Protein AF-0000000083407552 (afdb_homodimer)

Foldseek 3Di:
DDPPPPPPDPPPDDDPVVVVPPQPPPVPPDLPDFDDDDDPPDQAFDLAADDDRLQVLLFSLVVVLCCCCAVVVPLVSSCVHAPVWAEAEPDPPQPDGDCPSVSVVSVVQCVPVVWHWAWRDKHDDPQKIKTWTWTDDPVVDWIWGKMKMFGGRRNHTRYIDMDIDTDPVPDPDPPPND/DPPPPPPPDPPPDDDPVVVVVPQPPPVPPDLPDFDDDDDPPDQAFDLQADDDRLQVLLFSLVVVLCCCCAVVVPLVSSCVHAPVWAEAEPPPPQPDGDCVSVSVVSVVQCVPVVWHWAWRDKHDDPQKIKTWTWTDDPVVDWIWGKMKMFGGRRNHTNYIDMDIDTDPVPDPDPPPND

Sequence (356 aa):
MCTLALAFGPIAGVNPQSLIERNSEATSSKPSRPPGPGPWPPRVCDTRESGPYLQERQQAALEDWNLLFYKNRDILGSFNRWIPGQWINHSPGATAQGREDAIQRLTALFSDPSVQMIPFNSFSGQGYAFVHFRFLIPSVNTTFSAWHGFRFEGLCFVEHWDGVQQITGNETNPIAFFMCTLALAFGPIAGVNPQSLIERNSEATSSKPSRPPGPGPWPPRVCDTRESGPYLQERQQAALEDWNLLFYKNRDILGSFNRWIPGQWINHSPGATAQGREDAIQRLTALFSDPSVQMIPFNSFSGQGYAFVHFRFLIPSVNTTFSAWHGFRFEGLCFVEHWDGVQQITGNETNPIAFF

Radius of gyration: 21.94 Å; Cα contacts (8 Å, |Δi|>4): 623; chains: 2; bounding box: 60×46×68 Å

Solvent-accessible surface area (backbone atoms only — not comparable to full-atom values): 19997 Å² total; per-residue (Å²): 137,85,80,79,76,78,78,77,70,79,84,73,72,81,64,72,65,67,69,59,62,67,68,65,67,68,68,78,62,70,76,68,77,52,75,73,82,75,70,77,80,58,77,50,51,44,61,76,54,68,66,96,46,40,67,56,38,37,38,44,43,50,54,50,41,45,45,30,40,49,69,65,58,31,58,67,63,32,36,51,22,34,36,73,56,64,32,47,61,10,35,40,78,36,87,49,70,37,52,64,49,52,52,54,53,49,52,58,55,56,68,41,79,72,46,41,55,45,77,76,47,71,46,35,28,95,57,29,36,40,37,36,24,43,36,38,38,60,94,72,72,42,39,25,48,29,39,43,35,35,34,45,37,43,53,16,43,37,33,37,32,47,52,49,25,79,56,82,84,73,53,69,18,93,47,41,60,99,136,85,78,78,79,79,79,78,71,79,85,73,71,83,66,72,66,67,67,59,63,67,69,64,66,70,69,78,63,70,77,70,77,50,75,74,83,78,70,79,79,59,78,51,52,45,60,76,54,68,66,96,45,40,67,56,38,38,40,45,44,50,53,50,40,45,46,29,39,49,71,66,58,31,59,67,62,31,35,50,21,35,36,73,55,63,30,48,64,11,36,41,78,36,87,49,70,39,51,63,48,52,52,53,52,48,52,58,54,56,68,42,78,71,46,43,54,47,75,77,47,71,47,35,28,93,57,30,38,41,35,35,25,42,37,36,38,58,96,75,72,43,38,26,48,30,38,41,35,35,34,47,37,42,54,17,42,35,34,39,32,47,51,47,26,79,55,83,84,73,53,69,18,91,48,39,61,98

InterPro domains:
  IPR032710 NTF2-like domain superfamily [SSF54427] (85-168)

pLDDT: mean 85.7, std 24.77, range [21.33, 98.94]

Nearest PDB structures (foldseek):
  3g0k-assembly1_A-2  TM=8.406E-01  e=2.805E-06  Novosphingobium aromaticivorans DSM 12444
  2k54-assembly1_A  TM=7.851E-01  e=6.640E-05  Agrobacterium fabrum str. C58
  4kvh-assembly1_A-2  TM=7.346E-01  e=1.985E-04  Halomicrobium mukohataei DSM 12286
  4u13-assembly1_B  TM=6.753E-01  e=5.256E-04  Sinorhizobium meliloti 1021
  5ts4-assembly3_C  TM=6.391E-01  e=2.430E-02  synthetic construct

Organism: Coprinellus micaceus (NCBI:txid71717)

Secondary structure (DSSP, 8-state):
---------------THHHHHGGG--------PPSSSS-SS-SS--TT--STTHHHHHHHHHHHHIIIIIIS--HHHHHHHH-SS--EE--TT-SSSSHHHHHHHHHHHHTSTT-EEEEEEEEEETTEEEEEEEEEEGGGTEEEEEEEEEEEETTEEEEEEEEEEE--S--SSTT---/---------------THHHHHGGG--------PPSSSS-SS-SS--TT--STTHHHHHHHHHHHHIIIIIIS--HHHHHHHH-SS--EE--TT--SSSHHHHHHHHHHHHTSTT-EEEEEEEEEETTEEEEEEEEEEGGGTEEEEEEEEEEEETTEEEEEEEEEEE--S--SSTT---

Structure (mmCIF, N/CA/C/O backbone):
data_AF-0000000083407552-model_v1
#
loop_
_entity.id
_entity.type
_entity.pdbx_description
1 polymer 'SnoaL-like domain-containing protein'
#
loop_
_atom_site.group_PDB
_atom_site.id
_atom_site.type_symbol
_atom_site.label_atom_id
_atom_site.label_alt_id
_atom_site.label_comp_id
_atom_site.label_asym_id
_atom_site.label_entity_id
_atom_site.label_seq_id
_atom_site.pdbx_PDB_ins_code
_atom_site.Cartn_x
_atom_site.Cartn_y
_atom_site.Cartn_z
_atom_site.occupancy
_atom_site.B_iso_or_equiv
_atom_site.auth_seq_id
_atom_site.auth_comp_id
_atom_site.auth_asym_id
_atom_site.auth_atom_id
_atom_site.pdbx_PDB_model_num
ATOM 1 N N . MET A 1 1 ? 32.719 -21.297 -37.438 1 26.06 1 MET A N 1
ATOM 2 C CA . MET A 1 1 ? 32.562 -20.016 -36.781 1 26.06 1 MET A CA 1
ATOM 3 C C . MET A 1 1 ? 31.141 -19.469 -36.969 1 26.06 1 MET A C 1
ATOM 5 O O . MET A 1 1 ? 30.922 -18.625 -37.844 1 26.06 1 MET A O 1
ATOM 9 N N . CYS A 1 2 ? 30.062 -20.156 -36.875 1 28.73 2 CYS A N 1
ATOM 10 C CA . CYS A 1 2 ? 28.688 -19.938 -37.281 1 28.73 2 CYS A CA 1
ATOM 11 C C . CYS A 1 2 ? 28 -18.906 -36.375 1 28.73 2 CYS A C 1
ATOM 13 O O . CYS A 1 2 ? 27.922 -19.109 -35.156 1 28.73 2 CYS A O 1
ATOM 15 N N . THR A 1 3 ? 28.031 -17.578 -36.719 1 25.44 3 THR A N 1
ATOM 16 C CA . THR A 1 3 ? 27.5 -16.375 -36.094 1 25.44 3 THR A CA 1
ATOM 17 C C . THR A 1 3 ? 25.969 -16.438 -36 1 25.44 3 THR A C 1
ATOM 19 O O . THR A 1 3 ? 25.281 -16.453 -37.031 1 25.44 3 THR A O 1
ATOM 22 N N . LEU A 1 4 ? 25.375 -17.109 -35.156 1 21.55 4 LEU A N 1
ATOM 23 C CA . LEU A 1 4 ? 23.922 -17.156 -35 1 21.55 4 LEU A CA 1
ATOM 24 C C . LEU A 1 4 ? 23.375 -15.797 -34.562 1 21.55 4 LEU A C 1
ATOM 26 O O . LEU A 1 4 ? 23.625 -15.359 -33.438 1 21.55 4 LEU A O 1
ATOM 30 N N . ALA A 1 5 ? 23.156 -14.797 -35.531 1 26.83 5 ALA A N 1
ATOM 31 C CA . ALA A 1 5 ? 22.531 -13.5 -35.281 1 26.83 5 ALA A CA 1
ATOM 32 C C . ALA A 1 5 ? 21.078 -13.664 -34.812 1 26.83 5 ALA A C 1
ATOM 34 O O . ALA A 1 5 ? 20.234 -14.141 -35.562 1 26.83 5 ALA A O 1
ATOM 35 N N . LEU A 1 6 ? 20.844 -14 -33.562 1 25.39 6 LEU A N 1
ATOM 36 C CA . LEU A 1 6 ? 19.453 -14.062 -33.125 1 25.39 6 LEU A CA 1
ATOM 37 C C . LEU A 1 6 ? 18.797 -12.695 -33.219 1 25.39 6 LEU A C 1
ATOM 39 O O . LEU A 1 6 ? 19.281 -11.711 -32.656 1 25.39 6 LEU A O 1
ATOM 43 N N . ALA A 1 7 ? 18.031 -12.43 -34.281 1 26.97 7 ALA A N 1
ATOM 44 C CA . ALA A 1 7 ? 17.234 -11.242 -34.594 1 26.97 7 ALA A CA 1
ATOM 45 C C . ALA A 1 7 ? 16.141 -11.039 -33.531 1 26.97 7 ALA A C 1
ATOM 47 O O . ALA A 1 7 ? 15.258 -11.883 -33.375 1 26.97 7 ALA A O 1
ATOM 48 N N . PHE A 1 8 ? 16.516 -10.469 -32.406 1 28.39 8 PHE A N 1
ATOM 49 C CA . PHE A 1 8 ? 15.445 -10.094 -31.5 1 28.39 8 PHE A CA 1
ATOM 50 C C . PHE A 1 8 ? 14.594 -8.984 -32.094 1 28.39 8 PHE A C 1
ATOM 52 O O . PHE A 1 8 ? 15.109 -7.926 -32.469 1 28.39 8 PHE A O 1
ATOM 59 N N . GLY A 1 9 ? 13.555 -9.336 -32.844 1 30.59 9 GLY A N 1
ATOM 60 C CA . GLY A 1 9 ? 12.641 -8.367 -33.438 1 30.59 9 GLY A CA 1
ATOM 61 C C . GLY A 1 9 ? 12.008 -7.445 -32.406 1 30.59 9 GLY A C 1
ATOM 62 O O . GLY A 1 9 ? 11.914 -7.789 -31.234 1 30.59 9 GLY A O 1
ATOM 63 N N . PRO A 1 10 ? 11.938 -6.152 -32.719 1 29.92 10 PRO A N 1
ATOM 64 C CA . PRO A 1 10 ? 11.406 -5.109 -31.844 1 29.92 10 PRO A CA 1
ATOM 65 C C . PRO A 1 10 ? 9.961 -5.375 -31.422 1 29.92 10 PRO A C 1
ATOM 67 O O . PRO A 1 10 ? 9.172 -5.91 -32.188 1 29.92 10 PRO A O 1
ATOM 70 N N . ILE A 1 11 ? 9.75 -5.766 -30.25 1 27.23 11 ILE A N 1
ATOM 71 C CA . ILE A 1 11 ? 8.398 -5.848 -29.719 1 27.23 11 ILE A CA 1
ATOM 72 C C . ILE A 1 11 ? 7.699 -4.496 -29.859 1 27.23 11 ILE A C 1
ATOM 74 O O . ILE A 1 11 ? 8.125 -3.506 -29.25 1 27.23 11 ILE A O 1
ATOM 78 N N . ALA A 1 12 ? 7.023 -4.125 -31 1 29.28 12 ALA A N 1
ATOM 79 C CA . ALA A 1 12 ? 6.406 -2.865 -31.406 1 29.28 12 ALA A CA 1
ATOM 80 C C . ALA A 1 12 ? 5.43 -2.367 -30.344 1 29.28 12 ALA A C 1
ATOM 82 O O . ALA A 1 12 ? 5.316 -1.16 -30.125 1 29.28 12 ALA A O 1
ATOM 83 N N . GLY A 1 13 ? 4.559 -3.158 -29.938 1 30.47 13 GLY A N 1
ATOM 84 C CA . GLY A 1 13 ? 3.209 -2.619 -29.969 1 30.47 13 GLY A CA 1
ATOM 85 C C . GLY A 1 13 ? 2.947 -1.609 -28.859 1 30.47 13 GLY A C 1
ATOM 86 O O . GLY A 1 13 ? 1.988 -0.838 -28.938 1 30.47 13 GLY A O 1
ATOM 87 N N . VAL A 1 14 ? 3.08 -2.088 -27.578 1 34.09 14 VAL A N 1
ATOM 88 C CA . VAL A 1 14 ? 2.295 -1.299 -26.641 1 34.09 14 VAL A CA 1
ATOM 89 C C . VAL A 1 14 ? 2.953 0.062 -26.422 1 34.09 14 VAL A C 1
ATOM 91 O O . VAL A 1 14 ? 4.137 0.14 -26.078 1 34.09 14 VAL A O 1
ATOM 94 N N . ASN A 1 15 ? 2.434 1.048 -27.125 1 29.91 15 ASN A N 1
ATOM 95 C CA . ASN A 1 15 ? 2.891 2.428 -27.016 1 29.91 15 ASN A CA 1
ATOM 96 C C . ASN A 1 15 ? 2.857 2.902 -25.562 1 29.91 15 ASN A C 1
ATOM 98 O O . ASN A 1 15 ? 1.79 2.967 -24.953 1 29.91 15 ASN A O 1
ATOM 102 N N . PRO A 1 16 ? 3.926 2.939 -24.828 1 31.94 16 PRO A N 1
ATOM 103 C CA . PRO A 1 16 ? 4.027 3.383 -23.422 1 31.94 16 PRO A CA 1
ATOM 104 C C . PRO A 1 16 ? 3.41 4.762 -23.203 1 31.94 16 PRO A C 1
ATOM 106 O O . PRO A 1 16 ? 3.213 5.172 -22.062 1 31.94 16 PRO A O 1
ATOM 109 N N . GLN A 1 17 ? 3.266 5.562 -24.281 1 31.7 17 GLN A N 1
ATOM 110 C CA . GLN A 1 17 ? 2.85 6.949 -24.094 1 31.7 17 GLN A CA 1
ATOM 111 C C . GLN A 1 17 ? 1.403 7.031 -23.625 1 31.7 17 GLN A C 1
ATOM 113 O O . GLN A 1 17 ? 1.012 8.008 -22.969 1 31.7 17 GLN A O 1
ATOM 118 N N . SER A 1 18 ? 0.561 6.215 -24.094 1 33.56 18 SER A N 1
ATOM 119 C CA . SER A 1 18 ? -0.862 6.367 -23.797 1 33.56 18 SER A CA 1
ATOM 120 C C . SER A 1 18 ? -1.159 6.113 -22.328 1 33.56 18 SER A C 1
ATOM 122 O O . SER A 1 18 ? -2.184 6.559 -21.812 1 33.56 18 SER A O 1
ATOM 124 N N . LEU A 1 19 ? -0.338 5.34 -21.703 1 31.92 19 LEU A N 1
ATOM 125 C CA . LEU A 1 19 ? -0.621 4.992 -20.312 1 31.92 19 LEU A CA 1
ATOM 126 C C . LEU A 1 19 ? -0.347 6.176 -19.391 1 31.92 19 LEU A C 1
ATOM 128 O O . LEU A 1 19 ? -0.899 6.25 -18.297 1 31.92 19 LEU A O 1
ATOM 132 N N . ILE A 1 20 ? 0.524 7.102 -19.875 1 32 20 ILE A N 1
ATOM 133 C CA . ILE A 1 20 ? 0.906 8.211 -19.016 1 32 20 ILE A CA 1
ATOM 134 C C . ILE A 1 20 ? -0.234 9.227 -18.953 1 32 20 ILE A C 1
ATOM 136 O O . ILE A 1 20 ? -0.453 9.859 -17.906 1 32 20 ILE A O 1
ATOM 140 N N . GLU A 1 21 ? -0.956 9.391 -20.047 1 33.56 21 GLU A N 1
ATOM 141 C CA . GLU A 1 21 ? -1.909 10.492 -20.125 1 33.56 21 GLU A CA 1
ATOM 142 C C . GLU A 1 21 ? -3.102 10.25 -19.203 1 33.56 21 GLU A C 1
ATOM 144 O O . GLU A 1 21 ? -3.791 11.195 -18.812 1 33.56 21 GLU A O 1
ATOM 149 N N . ARG A 1 22 ? -3.422 9.023 -18.953 1 35.75 22 ARG A N 1
ATOM 150 C CA . ARG A 1 22 ? -4.688 8.852 -18.234 1 35.75 22 ARG A CA 1
ATOM 151 C C . ARG A 1 22 ? -4.578 9.344 -16.797 1 35.75 22 ARG A C 1
ATOM 153 O O . ARG A 1 22 ? -5.594 9.578 -16.141 1 35.75 22 ARG A O 1
ATOM 160 N N . ASN A 1 23 ? -3.383 9.172 -16.172 1 36.34 23 ASN A N 1
ATOM 161 C CA . ASN A 1 23 ? -3.412 9.344 -14.719 1 36.34 23 ASN A CA 1
ATOM 162 C C . ASN A 1 23 ? -3.432 10.812 -14.328 1 36.34 23 ASN A C 1
ATOM 164 O O . ASN A 1 23 ? -3.504 11.148 -13.141 1 36.34 23 ASN A O 1
ATOM 168 N N . SER A 1 24 ? -2.99 11.648 -15.312 1 33.34 24 SER A N 1
ATOM 169 C CA . SER A 1 24 ? -2.814 12.992 -14.766 1 33.34 24 SER A CA 1
ATOM 170 C C . SER A 1 24 ? -4.152 13.703 -14.609 1 33.34 24 SER A C 1
ATOM 172 O O . SER A 1 24 ? -4.195 14.922 -14.414 1 33.34 24 SER A O 1
ATOM 174 N N . GLU A 1 25 ? -5.164 13.195 -15.195 1 33.16 25 GLU A N 1
ATOM 175 C CA . GLU A 1 25 ? -6.289 14.094 -14.945 1 33.16 25 GLU A CA 1
ATOM 176 C C . GLU A 1 25 ? -6.684 14.086 -13.469 1 33.16 25 GLU A C 1
ATOM 178 O O . GLU A 1 25 ? -7.492 13.258 -13.039 1 33.16 25 GLU A O 1
ATOM 183 N N . ALA A 1 26 ? -5.824 14.367 -12.531 1 36.5 26 ALA A N 1
ATOM 184 C CA . ALA A 1 26 ? -6.32 14.812 -11.234 1 36.5 26 ALA A CA 1
ATOM 185 C C . ALA A 1 26 ? -7.477 15.797 -11.391 1 36.5 26 ALA A C 1
ATOM 187 O O . ALA A 1 26 ? -7.266 16.969 -11.688 1 36.5 26 ALA A O 1
ATOM 188 N N . THR A 1 27 ? -8.508 15.523 -12.047 1 35.69 27 THR A N 1
ATOM 189 C CA . THR A 1 27 ? -9.625 16.469 -11.977 1 35.69 27 THR A CA 1
ATOM 190 C C . THR A 1 27 ? -9.828 16.953 -10.547 1 35.69 27 THR A C 1
ATOM 192 O O . THR A 1 27 ? -9.93 16.156 -9.617 1 35.69 27 THR A O 1
ATOM 195 N N . SER A 1 28 ? -9.352 18.109 -10.18 1 38.22 28 SER A N 1
ATOM 196 C CA . SER A 1 28 ? -9.617 18.969 -9.031 1 38.22 28 SER A CA 1
ATOM 197 C C . SER A 1 28 ? -11.062 18.844 -8.578 1 38.22 28 SER A C 1
ATOM 199 O O . SER A 1 28 ? -11.664 19.828 -8.133 1 38.22 28 SER A O 1
ATOM 201 N N . SER A 1 29 ? -11.789 17.875 -9.039 1 43.91 29 SER A N 1
ATOM 202 C CA . SER A 1 29 ? -13.18 18 -8.602 1 43.91 29 SER A CA 1
ATOM 203 C C . SER A 1 29 ? -13.281 17.984 -7.078 1 43.91 29 SER A C 1
ATOM 205 O O . SER A 1 29 ? -12.547 17.25 -6.41 1 43.91 29 SER A O 1
ATOM 207 N N . LYS A 1 30 ? -13.75 19.125 -6.559 1 48.06 30 LYS A N 1
ATOM 208 C CA . LYS A 1 30 ? -14.109 19.188 -5.145 1 48.06 30 LYS A CA 1
ATOM 209 C C . LYS A 1 30 ? -14.523 17.812 -4.625 1 48.06 30 LYS A C 1
ATOM 211 O O . LYS A 1 30 ? -15.32 17.109 -5.258 1 48.06 30 LYS A O 1
ATOM 216 N N . PRO A 1 31 ? -13.633 17.297 -3.783 1 56.28 31 PRO A N 1
ATOM 217 C CA . PRO A 1 31 ? -14.07 15.992 -3.273 1 56.28 31 PRO A CA 1
ATOM 218 C C . PRO A 1 31 ? -15.562 15.945 -2.975 1 56.28 31 PRO A C 1
ATOM 220 O O . PRO A 1 31 ? -16.094 16.859 -2.352 1 56.28 31 PRO A O 1
ATOM 223 N N . SER A 1 32 ? -16.234 15.195 -3.75 1 65.69 32 SER A N 1
ATOM 224 C CA . SER A 1 32 ? -17.656 14.992 -3.502 1 65.69 32 SER A CA 1
ATOM 225 C C . SER A 1 32 ? -17.938 14.703 -2.031 1 65.69 32 SER A C 1
ATOM 227 O O . SER A 1 32 ? -17.141 14.031 -1.368 1 65.69 32 SER A O 1
ATOM 229 N N . ARG A 1 33 ? -18.797 15.5 -1.47 1 87.88 33 ARG A N 1
ATOM 230 C CA . ARG A 1 33 ? -19.234 15.258 -0.097 1 87.88 33 ARG A CA 1
ATOM 231 C C . ARG A 1 33 ? -19.688 13.812 0.087 1 87.88 33 ARG A C 1
ATOM 233 O O . ARG A 1 33 ? -20.547 13.328 -0.642 1 87.88 33 ARG A O 1
ATOM 240 N N . PRO A 1 34 ? -19.016 13.094 1.005 1 93.12 34 PRO A N 1
ATOM 241 C CA . PRO A 1 34 ? -19.484 11.742 1.298 1 93.12 34 PRO A CA 1
ATOM 242 C C . PRO A 1 34 ? -20.812 11.727 2.043 1 93.12 34 PRO A C 1
ATOM 244 O O . PRO A 1 34 ? -21.203 12.727 2.645 1 93.12 34 PRO A O 1
ATOM 247 N N . PRO A 1 35 ? -21.484 10.68 1.909 1 90.38 35 PRO A N 1
ATOM 248 C CA . PRO A 1 35 ? -22.734 10.578 2.686 1 90.38 35 PRO A CA 1
ATOM 249 C C . PRO A 1 35 ? -22.484 10.664 4.191 1 90.38 35 PRO A C 1
ATOM 251 O O . PRO A 1 35 ? -21.375 10.414 4.66 1 90.38 35 PRO A O 1
ATOM 254 N N . GLY A 1 36 ? -23.562 11.094 4.961 1 84.5 36 GLY A N 1
ATOM 255 C CA . GLY A 1 36 ? -23.484 11.172 6.41 1 84.5 36 GLY A CA 1
ATOM 256 C C . GLY A 1 36 ? -23.719 12.57 6.941 1 84.5 36 GLY A C 1
ATOM 257 O O . GLY A 1 36 ? -23.797 13.531 6.172 1 84.5 36 GLY A O 1
ATOM 258 N N . PRO A 1 37 ? -23.812 12.625 8.172 1 83 37 PRO A N 1
ATOM 259 C CA . PRO A 1 37 ? -24.172 13.914 8.766 1 83 37 PRO A CA 1
ATOM 260 C C . PRO A 1 37 ? -22.953 14.82 8.961 1 83 37 PRO A C 1
ATOM 262 O O . PRO A 1 37 ? -21.812 14.367 8.852 1 83 37 PRO A O 1
ATOM 265 N N . GLY A 1 38 ? -23.281 16.172 9.172 1 86.31 38 GLY A N 1
ATOM 266 C CA . GLY A 1 38 ? -22.266 17.125 9.57 1 86.31 38 GLY A CA 1
ATOM 267 C C . GLY A 1 38 ? -21.547 17.75 8.398 1 86.31 38 GLY A C 1
ATOM 268 O O . GLY A 1 38 ? -21.703 17.312 7.258 1 86.31 38 GLY A O 1
ATOM 269 N N . PRO A 1 39 ? -20.859 18.703 8.672 1 91.75 39 PRO A N 1
ATOM 270 C CA . PRO A 1 39 ? -20.078 19.375 7.625 1 91.75 39 PRO A CA 1
ATOM 271 C C . PRO A 1 39 ? -18.938 18.5 7.086 1 91.75 39 PRO A C 1
ATOM 273 O O . PRO A 1 39 ? -18.422 17.641 7.805 1 91.75 39 PRO A O 1
ATOM 276 N N . TRP A 1 40 ? -18.609 18.734 5.887 1 95.44 40 TRP A N 1
ATOM 277 C CA . TRP A 1 40 ? -17.469 18.047 5.277 1 95.44 40 TRP A CA 1
ATOM 278 C C . TRP A 1 40 ? -16.578 19.016 4.512 1 95.44 40 TRP A C 1
ATOM 280 O O . TRP A 1 40 ? -17.078 19.844 3.736 1 95.44 40 TRP A O 1
ATOM 290 N N . PRO A 1 41 ? -15.297 18.922 4.637 1 96.31 41 PRO A N 1
ATOM 291 C CA . PRO A 1 41 ? -14.633 18.078 5.641 1 96.31 41 PRO A CA 1
ATOM 292 C C . PRO A 1 41 ? -14.781 18.625 7.055 1 96.31 41 PRO A C 1
ATOM 294 O O . PRO A 1 41 ? -15.023 19.828 7.238 1 96.31 41 PRO A O 1
ATOM 297 N N . PRO A 1 42 ? -14.672 17.734 8.055 1 97.19 42 PRO A N 1
ATOM 298 C CA . PRO A 1 42 ? -14.68 18.25 9.422 1 97.19 42 PRO A CA 1
ATOM 299 C C . PRO A 1 42 ? -13.438 19.078 9.75 1 97.19 42 PRO A C 1
ATOM 301 O O . PRO A 1 42 ? -12.406 18.938 9.086 1 97.19 42 PRO A O 1
ATOM 304 N N . ARG A 1 43 ? -13.578 19.891 10.75 1 97.19 43 ARG A N 1
ATOM 305 C CA . ARG A 1 43 ? -12.406 20.609 11.227 1 97.19 43 ARG A CA 1
ATOM 306 C C . ARG A 1 43 ? -11.367 19.656 11.797 1 97.19 43 ARG A C 1
ATOM 308 O O . ARG A 1 43 ? -10.172 19.797 11.531 1 97.19 43 ARG A O 1
ATOM 315 N N . VAL A 1 44 ? -11.867 18.75 12.57 1 98.31 44 VAL A N 1
ATOM 316 C CA . VAL A 1 44 ? -11.039 17.703 13.156 1 98.31 44 VAL A CA 1
ATOM 317 C C . VAL A 1 44 ? -11.773 16.359 13.078 1 98.31 44 VAL A C 1
ATOM 319 O O . VAL A 1 44 ? -12.977 16.297 13.344 1 98.31 44 VAL A O 1
ATOM 322 N N . CYS A 1 45 ? -11.086 15.336 12.758 1 98.12 45 CYS A N 1
ATOM 323 C CA . CYS A 1 45 ? -11.68 14.008 12.625 1 98.12 45 CYS A CA 1
ATOM 324 C C . CYS A 1 45 ? -12.188 13.508 13.969 1 98.12 45 CYS A C 1
ATOM 326 O O . CYS A 1 45 ? -11.797 14.016 15.016 1 98.12 45 CYS A O 1
ATOM 328 N N . ASP A 1 46 ? -13.016 12.484 13.922 1 97.25 46 ASP A N 1
ATOM 329 C CA . ASP A 1 46 ? -13.578 11.836 15.102 1 97.25 46 ASP A CA 1
ATOM 330 C C . ASP A 1 46 ? -13.219 10.352 15.133 1 97.25 46 ASP A C 1
ATOM 332 O O . ASP A 1 46 ? -13.617 9.586 14.25 1 97.25 46 ASP A O 1
ATOM 336 N N . THR A 1 47 ? -12.539 9.836 16.172 1 97.62 47 THR A N 1
ATOM 337 C CA . THR A 1 47 ? -12.086 8.453 16.297 1 97.62 47 THR A CA 1
ATOM 338 C C . THR A 1 47 ? -13.266 7.527 16.594 1 97.62 47 THR A C 1
ATOM 340 O O . THR A 1 47 ? -13.141 6.305 16.484 1 97.62 47 THR A O 1
ATOM 343 N N . ARG A 1 48 ? -14.352 8.086 16.844 1 96.81 48 ARG A N 1
ATOM 344 C CA . ARG A 1 48 ? -15.5 7.262 17.219 1 96.81 48 ARG A CA 1
ATOM 345 C C . ARG A 1 48 ? -16.516 7.176 16.078 1 96.81 48 ARG A C 1
ATOM 347 O O . ARG A 1 48 ? -17.547 6.523 16.219 1 96.81 48 ARG A O 1
ATOM 354 N N . GLU A 1 49 ? -16.188 7.883 14.977 1 96.38 49 GLU A N 1
ATOM 355 C CA . GLU A 1 49 ? -17.078 7.785 13.82 1 96.38 49 GLU A CA 1
ATOM 356 C C . GLU A 1 49 ? -17.328 6.328 13.445 1 96.38 49 GLU A C 1
ATOM 358 O O . GLU A 1 49 ? -16.406 5.512 13.43 1 96.38 49 GLU A O 1
ATOM 363 N N . SER A 1 50 ? -18.578 6.02 13.266 1 95.75 50 SER A N 1
ATOM 364 C CA . SER A 1 50 ? -19.031 4.695 12.852 1 95.75 50 SER A CA 1
ATOM 365 C C . SER A 1 50 ? -20.281 4.781 11.969 1 95.75 50 SER A C 1
ATOM 367 O O . SER A 1 50 ? -20.672 5.871 11.547 1 95.75 50 SER A O 1
ATOM 369 N N . GLY A 1 51 ? -20.797 3.635 11.57 1 94.44 51 GLY A N 1
ATOM 370 C CA . GLY A 1 51 ? -22.016 3.635 10.797 1 94.44 51 GLY A CA 1
ATOM 371 C C . GLY A 1 51 ? -21.859 3.057 9.398 1 94.44 51 GLY A C 1
ATOM 372 O O . GLY A 1 51 ? -20.766 2.621 9.031 1 94.44 51 GLY A O 1
ATOM 373 N N . PRO A 1 52 ? -22.922 3.064 8.656 1 93.5 52 PRO A N 1
ATOM 374 C CA . PRO A 1 52 ? -22.938 2.34 7.379 1 93.5 52 PRO A CA 1
ATOM 375 C C . PRO A 1 52 ? -22.125 3.035 6.293 1 93.5 52 PRO A C 1
ATOM 377 O O . PRO A 1 52 ? -21.797 2.42 5.277 1 93.5 52 PRO A O 1
ATOM 380 N N . TYR A 1 53 ? -21.75 4.246 6.539 1 94.56 53 TYR A N 1
ATOM 381 C CA . TYR A 1 53 ? -21.031 4.984 5.504 1 94.56 53 TYR A CA 1
ATOM 382 C C . TYR A 1 53 ? -19.578 5.199 5.895 1 94.56 53 TYR A C 1
ATOM 384 O O . TYR A 1 53 ? -18.891 6.035 5.305 1 94.56 53 TYR A O 1
ATOM 392 N N . LEU A 1 54 ? -19.156 4.508 6.875 1 96.94 54 LEU A N 1
ATOM 393 C CA . LEU A 1 54 ? -17.812 4.723 7.406 1 96.94 54 LEU A CA 1
ATOM 394 C C . LEU A 1 54 ? -16.766 4.531 6.316 1 96.94 54 LEU A C 1
ATOM 396 O O . LEU A 1 54 ? -15.828 5.332 6.203 1 96.94 54 LEU A O 1
ATOM 400 N N . GLN A 1 55 ? -16.938 3.549 5.531 1 96.25 55 GLN A N 1
ATOM 401 C CA . GLN A 1 55 ? -15.938 3.268 4.508 1 96.25 55 GLN A CA 1
ATOM 402 C C . GLN A 1 55 ? -15.891 4.379 3.467 1 96.25 55 GLN A C 1
ATOM 404 O O . GLN A 1 55 ? -14.812 4.801 3.047 1 96.25 55 GLN A O 1
ATOM 409 N N . GLU A 1 56 ? -17.016 4.852 3.035 1 95.94 56 GLU A N 1
ATOM 410 C CA . GLU A 1 56 ? -17.078 5.961 2.088 1 95.94 56 GLU A CA 1
ATOM 411 C C . GLU A 1 56 ? -16.484 7.23 2.684 1 95.94 56 GLU A C 1
ATOM 413 O O . GLU A 1 56 ? -15.789 7.984 1.989 1 95.94 56 GLU A O 1
ATOM 418 N N . ARG A 1 57 ? -16.75 7.422 3.896 1 97.75 57 ARG A N 1
ATOM 419 C CA . ARG A 1 57 ? -16.234 8.625 4.551 1 97.75 57 ARG A CA 1
ATOM 420 C C . ARG A 1 57 ? -14.742 8.523 4.797 1 97.75 57 ARG A C 1
ATOM 422 O O . ARG A 1 57 ? -14.023 9.523 4.75 1 97.75 57 ARG A O 1
ATOM 429 N N . GLN A 1 58 ? -14.25 7.312 5.02 1 98.44 58 GLN A N 1
ATOM 430 C CA . GLN A 1 58 ? -12.805 7.105 5.129 1 98.44 58 GLN A CA 1
ATOM 431 C C . GLN A 1 58 ? -12.109 7.371 3.801 1 98.44 58 GLN A C 1
ATOM 433 O O . GLN A 1 58 ? -11.023 7.957 3.77 1 98.44 58 GLN A O 1
ATOM 438 N N . GLN A 1 59 ? -12.734 6.988 2.752 1 98.31 59 GLN A N 1
ATOM 439 C CA . GLN A 1 59 ? -12.172 7.301 1.442 1 98.31 59 GLN A CA 1
ATOM 440 C C . GLN A 1 59 ? -12.133 8.805 1.204 1 98.31 59 GLN A C 1
ATOM 442 O O . GLN A 1 59 ? -11.148 9.336 0.688 1 98.31 59 GLN A O 1
ATOM 447 N N . ALA A 1 60 ? -13.195 9.453 1.573 1 98.12 60 ALA A N 1
ATOM 448 C CA . ALA A 1 60 ? -13.234 10.906 1.424 1 98.12 60 ALA A CA 1
ATOM 449 C C . ALA A 1 60 ? -12.188 11.586 2.299 1 98.12 60 ALA A C 1
ATOM 451 O O . ALA A 1 60 ? -11.602 12.594 1.908 1 98.12 60 ALA A O 1
ATOM 452 N N . ALA A 1 61 ? -11.984 11.047 3.477 1 98.5 61 ALA A N 1
ATOM 453 C CA . ALA A 1 61 ? -10.945 11.562 4.359 1 98.5 61 ALA A CA 1
ATOM 454 C C . ALA A 1 61 ? -9.562 11.43 3.715 1 98.5 61 ALA A C 1
ATOM 456 O O . ALA A 1 61 ? -8.758 12.359 3.756 1 98.5 61 ALA A O 1
ATOM 457 N N . LEU A 1 62 ? -9.312 10.297 3.135 1 98.69 62 LEU A N 1
ATOM 458 C CA . LEU A 1 62 ? -8.055 10.078 2.438 1 98.69 62 LEU A CA 1
ATOM 459 C C . LEU A 1 62 ? -7.871 11.086 1.305 1 98.69 62 LEU A C 1
ATOM 461 O O . LEU A 1 62 ? -6.773 11.609 1.105 1 98.69 62 LEU A O 1
ATOM 465 N N . GLU A 1 63 ? -8.898 11.336 0.583 1 98.19 63 GLU A N 1
ATOM 466 C CA . GLU A 1 63 ? -8.836 12.297 -0.517 1 98.19 63 GLU A CA 1
ATOM 467 C C . GLU A 1 63 ? -8.531 13.703 -0.006 1 98.19 63 GLU A C 1
ATOM 469 O O . GLU A 1 63 ? -7.77 14.445 -0.626 1 98.19 63 GLU A O 1
ATOM 474 N N . ASP A 1 64 ? -9.133 14.031 1.083 1 98.5 64 ASP A N 1
ATOM 475 C CA . ASP A 1 64 ? -8.852 15.328 1.674 1 98.5 64 ASP A CA 1
ATOM 476 C C . ASP A 1 64 ? -7.418 15.391 2.203 1 98.5 64 ASP A C 1
ATOM 478 O O . ASP A 1 64 ? -6.746 16.422 2.078 1 98.5 64 ASP A O 1
ATOM 482 N N . TRP A 1 65 ? -6.988 14.328 2.805 1 98.62 65 TRP A N 1
ATOM 483 C CA . TRP A 1 65 ? -5.59 14.234 3.207 1 98.62 65 TRP A CA 1
ATOM 484 C C . TRP A 1 65 ? -4.664 14.461 2.016 1 98.62 65 TRP A C 1
ATOM 486 O O . TRP A 1 65 ? -3.701 15.227 2.107 1 98.62 65 TRP A O 1
ATOM 496 N N . ASN A 1 66 ? -4.934 13.789 0.926 1 98.38 66 ASN A N 1
ATOM 497 C CA . ASN A 1 66 ? -4.117 13.938 -0.274 1 98.38 66 ASN A CA 1
ATOM 498 C C . ASN A 1 66 ? -4.039 15.391 -0.721 1 98.38 66 ASN A C 1
ATOM 500 O O . ASN A 1 66 ? -2.967 15.875 -1.092 1 98.38 66 ASN A O 1
ATOM 504 N N . LEU A 1 67 ? -5.137 16.047 -0.677 1 97.88 67 LEU A N 1
ATOM 505 C CA . LEU A 1 67 ? -5.188 17.438 -1.078 1 97.88 67 LEU A CA 1
ATOM 506 C C . LEU A 1 67 ? -4.367 18.312 -0.132 1 97.88 67 LEU A C 1
ATOM 508 O O . LEU A 1 67 ? -3.52 19.094 -0.576 1 97.88 67 LEU A O 1
ATOM 512 N N . LEU A 1 68 ? -4.562 18.141 1.157 1 98.25 68 LEU A N 1
ATOM 513 C CA . LEU A 1 68 ? -3.904 18.984 2.141 1 98.25 68 LEU A CA 1
ATOM 514 C C . LEU A 1 68 ? -2.41 18.688 2.197 1 98.25 68 LEU A C 1
ATOM 516 O O . LEU A 1 68 ? -1.59 19.609 2.129 1 98.25 68 LEU A O 1
ATOM 520 N N . PHE A 1 69 ? -2.066 17.438 2.273 1 98.38 69 PHE A N 1
ATOM 521 C CA . PHE A 1 69 ? -0.698 17.031 2.578 1 98.38 69 PHE A CA 1
ATOM 522 C C . PHE A 1 69 ? 0.16 17.047 1.318 1 98.38 69 PHE A C 1
ATOM 524 O O . PHE A 1 69 ? 1.202 17.703 1.275 1 98.38 69 PHE A O 1
ATOM 531 N N . TYR A 1 70 ? -0.299 16.406 0.316 1 97.94 70 TYR A N 1
ATOM 532 C CA . TYR A 1 70 ? 0.552 16.219 -0.854 1 97.94 70 TYR A CA 1
ATOM 533 C C . TYR A 1 70 ? 0.449 17.422 -1.795 1 97.94 70 TYR A C 1
ATOM 535 O O . TYR A 1 70 ? 1.461 17.891 -2.314 1 97.94 70 TYR A O 1
ATOM 543 N N . LYS A 1 71 ? -0.697 17.859 -2.061 1 96.56 71 LYS A N 1
ATOM 544 C CA . LYS A 1 71 ? -0.887 18.906 -3.051 1 96.56 71 LYS A CA 1
ATOM 545 C C . LYS A 1 71 ? -0.58 20.281 -2.457 1 96.56 71 LYS A C 1
ATOM 547 O O . LYS A 1 71 ? 0.244 21.031 -2.994 1 96.56 71 LYS A O 1
ATOM 552 N N . ASN A 1 72 ? -1.235 20.641 -1.295 1 97 72 ASN A N 1
ATOM 553 C CA . ASN A 1 72 ? -1.103 21.969 -0.713 1 97 72 ASN A CA 1
ATOM 554 C C . ASN A 1 72 ? 0.145 22.078 0.161 1 97 72 ASN A C 1
ATOM 556 O O . ASN A 1 72 ? 0.533 23.172 0.563 1 97 72 ASN A O 1
ATOM 560 N N . ARG A 1 73 ? 0.691 20.922 0.537 1 97.12 73 ARG A N 1
ATOM 561 C CA . ARG A 1 73 ? 1.87 20.875 1.396 1 97.12 73 ARG A CA 1
ATOM 562 C C . ARG A 1 73 ? 1.586 21.5 2.752 1 97.12 73 ARG A C 1
ATOM 564 O O . ARG A 1 73 ? 2.451 22.172 3.326 1 97.12 73 ARG A O 1
ATOM 571 N N . ASP A 1 74 ? 0.348 21.375 3.092 1 97.56 74 ASP A N 1
ATOM 572 C CA . ASP A 1 74 ? -0.084 21.891 4.391 1 97.56 74 ASP A CA 1
ATOM 573 C C . ASP A 1 74 ? 0.096 20.828 5.48 1 97.56 74 ASP A C 1
ATOM 575 O O . ASP A 1 74 ? -0.873 20.188 5.902 1 97.56 74 ASP A O 1
ATOM 579 N N . ILE A 1 75 ? 1.295 20.734 6.035 1 97.88 75 ILE A N 1
ATOM 580 C CA . ILE A 1 75 ? 1.644 19.688 6.996 1 97.88 75 ILE A CA 1
ATOM 581 C C . ILE A 1 75 ? 0.812 19.859 8.266 1 97.88 75 ILE A C 1
ATOM 583 O O . ILE A 1 75 ? 0.106 18.938 8.68 1 97.88 75 ILE A O 1
ATOM 587 N N . LEU A 1 76 ? 0.853 21.016 8.805 1 97.62 76 LEU A N 1
ATOM 588 C CA . LEU A 1 76 ? 0.177 21.234 10.086 1 97.62 76 LEU A CA 1
ATOM 589 C C . LEU A 1 76 ? -1.333 21.078 9.93 1 97.62 76 LEU A C 1
ATOM 591 O O . LEU A 1 76 ? -1.987 20.453 10.773 1 97.62 76 LEU A O 1
ATOM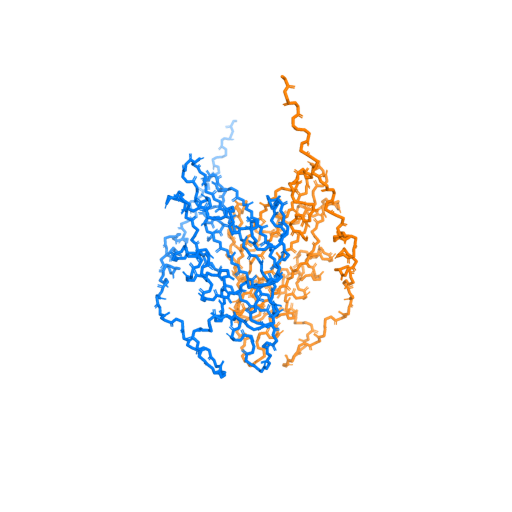 595 N N . GLY A 1 77 ? -1.903 21.641 8.844 1 98.25 77 GLY A N 1
ATOM 596 C CA . GLY A 1 77 ? -3.334 21.531 8.609 1 98.25 77 GLY A CA 1
ATOM 597 C C . GLY A 1 77 ? -3.797 20.094 8.422 1 98.25 77 GLY A C 1
ATOM 598 O O . GLY A 1 77 ? -4.848 19.703 8.938 1 98.25 77 GLY A O 1
ATOM 599 N N . SER A 1 78 ? -3.049 19.328 7.68 1 98.56 78 SER A N 1
ATOM 600 C CA . SER A 1 78 ? -3.414 17.922 7.457 1 98.56 78 SER A CA 1
ATOM 601 C C . SER A 1 78 ? -3.354 17.125 8.758 1 98.56 78 SER A C 1
ATOM 603 O O . SER A 1 78 ? -4.254 16.344 9.047 1 98.56 78 SER A O 1
ATOM 605 N N . PHE A 1 79 ? -2.291 17.344 9.562 1 98.75 79 PHE A N 1
ATOM 606 C CA . PHE A 1 79 ? -2.146 16.625 10.828 1 98.75 79 PHE A CA 1
ATOM 607 C C . PHE A 1 79 ? -3.227 17.047 11.82 1 98.75 79 PHE A C 1
ATOM 609 O O . PHE A 1 79 ? -3.777 16.219 12.539 1 98.75 79 PHE A O 1
ATOM 616 N N . ASN A 1 80 ? -3.516 18.359 11.898 1 98.75 80 ASN A N 1
ATOM 617 C CA . ASN A 1 80 ? -4.531 18.844 12.828 1 98.75 80 ASN A CA 1
ATOM 618 C C . ASN A 1 80 ? -5.902 18.25 12.508 1 98.75 80 ASN A C 1
ATOM 620 O O . ASN A 1 80 ? -6.68 17.953 13.422 1 98.75 80 ASN A O 1
ATOM 624 N N . ARG A 1 81 ? -6.191 18.078 11.297 1 98.75 81 ARG A N 1
ATOM 625 C CA . ARG A 1 81 ? -7.523 17.609 10.914 1 98.75 81 ARG A CA 1
ATOM 626 C C . ARG A 1 81 ? -7.629 16.094 11.047 1 98.75 81 ARG A C 1
ATOM 628 O O . ARG A 1 81 ? -8.609 15.578 11.586 1 98.75 81 ARG A O 1
ATOM 635 N N . TRP A 1 82 ? -6.617 15.359 10.594 1 98.75 82 TRP A N 1
ATOM 636 C CA . TRP A 1 82 ? -6.801 13.93 10.359 1 98.75 82 TRP A CA 1
ATOM 637 C C . TRP A 1 82 ? -5.941 13.109 11.312 1 98.75 82 TRP A C 1
ATOM 639 O O . TRP A 1 82 ? -6.117 11.891 11.43 1 98.75 82 TRP A O 1
ATOM 649 N N . ILE A 1 83 ? -4.969 13.758 12.047 1 98.69 83 ILE A N 1
ATOM 650 C CA . ILE A 1 83 ? -4.098 13.125 13.031 1 98.69 83 ILE A CA 1
ATOM 651 C C . ILE A 1 83 ? -4.02 13.984 14.289 1 98.69 83 ILE A C 1
ATOM 653 O O . ILE A 1 83 ? -2.932 14.406 14.688 1 98.69 83 ILE A O 1
ATOM 657 N N . PRO A 1 84 ? -5.074 14.156 14.969 1 96.81 84 PRO A N 1
ATOM 658 C CA . PRO A 1 84 ? -5.059 15.062 16.109 1 96.81 84 PRO A CA 1
ATOM 659 C C . PRO A 1 84 ? -4.453 14.43 17.359 1 96.81 84 PRO A C 1
ATOM 661 O O . PRO A 1 84 ? -4.043 15.148 18.281 1 96.81 84 PRO A O 1
ATOM 664 N N . GLY A 1 85 ? -4.391 13.102 17.422 1 93.62 85 GLY A N 1
ATOM 665 C CA . GLY A 1 85 ? -4.039 12.43 18.656 1 93.62 85 GLY A CA 1
ATOM 666 C C . GLY A 1 85 ? -2.936 11.406 18.5 1 93.62 85 GLY A C 1
ATOM 667 O O . GLY A 1 85 ? -1.881 11.703 17.938 1 93.62 85 GLY A O 1
ATOM 668 N N . GLN A 1 86 ? -3.299 10.211 18.922 1 89.94 86 GLN A N 1
ATOM 669 C CA . GLN A 1 86 ? -2.346 9.109 18.891 1 89.94 86 GLN A CA 1
ATOM 670 C C . GLN A 1 86 ? -1.815 8.867 17.484 1 89.94 86 GLN A C 1
ATOM 672 O O . GLN A 1 86 ? -2.562 8.977 16.5 1 89.94 86 GLN A O 1
ATOM 677 N N . TRP A 1 87 ? -0.583 8.648 17.547 1 96.19 87 TRP A N 1
ATOM 678 C CA . TRP A 1 87 ? 0.081 8.359 16.281 1 96.19 87 TRP A CA 1
ATOM 679 C C . TRP A 1 87 ? 1.222 7.363 16.484 1 96.19 87 TRP A C 1
ATOM 681 O O . TRP A 1 87 ? 2.264 7.707 17.031 1 96.19 87 TRP A O 1
ATOM 691 N N . ILE A 1 88 ? 1.025 6.16 16.047 1 98.56 88 ILE A N 1
ATOM 692 C CA . ILE A 1 88 ? 2.076 5.152 16 1 98.56 88 ILE A CA 1
ATOM 693 C C . ILE A 1 88 ? 2.801 5.223 14.664 1 98.56 88 ILE A C 1
ATOM 695 O O . ILE A 1 88 ? 2.193 5.008 13.609 1 98.56 88 ILE A O 1
ATOM 699 N N . ASN A 1 89 ? 4.066 5.562 14.734 1 98.69 89 ASN A N 1
ATOM 700 C CA . ASN A 1 89 ? 4.828 5.793 13.516 1 98.69 89 ASN A CA 1
ATOM 701 C C . ASN A 1 89 ? 5.867 4.695 13.289 1 98.69 89 ASN A C 1
ATOM 703 O O . ASN A 1 89 ? 6.762 4.508 14.109 1 98.69 89 ASN A O 1
ATOM 707 N N . HIS A 1 90 ? 5.789 3.998 12.125 1 98.81 90 HIS A N 1
ATOM 708 C CA . HIS A 1 90 ? 6.727 2.928 11.797 1 98.81 90 HIS A CA 1
ATOM 709 C C . HIS A 1 90 ? 7.762 3.391 10.781 1 98.81 90 HIS A C 1
ATOM 711 O O . HIS A 1 90 ? 8.523 2.576 10.25 1 98.81 90 HIS A O 1
ATOM 717 N N . SER A 1 91 ? 7.82 4.656 10.484 1 98.62 91 SER A N 1
ATOM 718 C CA . SER A 1 91 ? 8.867 5.152 9.602 1 98.62 91 SER A CA 1
ATOM 719 C C . SER A 1 91 ? 10.258 4.832 10.156 1 98.62 91 SER A C 1
ATOM 721 O O . SER A 1 91 ? 10.523 5.074 11.336 1 98.62 91 SER A O 1
ATOM 723 N N . PRO A 1 92 ? 11.094 4.434 9.32 1 98.5 92 PRO A N 1
ATOM 724 C CA . PRO A 1 92 ? 12.406 4.016 9.836 1 98.5 92 PRO A CA 1
ATOM 725 C C . PRO A 1 92 ? 13.203 5.172 10.422 1 98.5 92 PRO A C 1
ATOM 727 O O . PRO A 1 92 ? 14.039 4.961 11.305 1 98.5 92 PRO A O 1
ATOM 730 N N . GLY A 1 93 ? 12.945 6.336 9.969 1 97.19 93 GLY A N 1
ATOM 731 C CA . GLY A 1 93 ? 13.719 7.484 10.414 1 97.19 93 GLY A CA 1
ATOM 732 C C . GLY A 1 93 ? 13.102 8.203 11.602 1 97.19 93 GLY A C 1
ATOM 733 O O . GLY A 1 93 ? 13.641 9.195 12.086 1 97.19 93 GLY A O 1
ATOM 734 N N . ALA A 1 94 ? 11.945 7.719 12.055 1 98.25 94 ALA A N 1
ATOM 735 C CA . ALA A 1 94 ? 11.289 8.383 13.172 1 98.25 94 ALA A CA 1
ATOM 736 C C . ALA A 1 94 ? 12.172 8.352 14.422 1 98.25 94 ALA A C 1
ATOM 738 O O . ALA A 1 94 ? 12.773 7.324 14.742 1 98.25 94 ALA A O 1
ATOM 739 N N . THR A 1 95 ? 12.227 9.477 15.109 1 97.69 95 THR A N 1
ATOM 740 C CA . THR A 1 95 ? 13.055 9.586 16.312 1 97.69 95 THR A CA 1
ATOM 741 C C . THR A 1 95 ? 12.195 9.492 17.562 1 97.69 95 THR A C 1
ATOM 743 O O . THR A 1 95 ? 12.719 9.305 18.672 1 97.69 95 THR A O 1
ATOM 746 N N . ALA A 1 96 ? 10.93 9.641 17.328 1 97.62 96 ALA A N 1
ATOM 747 C CA . ALA A 1 96 ? 9.977 9.547 18.422 1 97.62 96 ALA A CA 1
ATOM 748 C C . ALA A 1 96 ? 8.586 9.164 17.922 1 97.62 96 ALA A C 1
ATOM 750 O O . ALA A 1 96 ? 8.297 9.289 16.734 1 97.62 96 ALA A O 1
ATOM 751 N N . GLN A 1 97 ? 7.785 8.648 18.875 1 98.06 97 GLN A N 1
ATOM 752 C CA . GLN A 1 97 ? 6.375 8.414 18.578 1 98.06 97 GLN A CA 1
ATOM 753 C C . GLN A 1 97 ? 5.559 9.688 18.75 1 98.06 97 GLN A C 1
ATOM 755 O O . GLN A 1 97 ? 6.066 10.688 19.266 1 98.06 97 GLN A O 1
ATOM 760 N N . GLY A 1 98 ? 4.324 9.602 18.25 1 97.62 98 GLY A N 1
ATOM 761 C CA . GLY A 1 98 ? 3.484 10.789 18.281 1 97.62 98 GLY A CA 1
ATOM 762 C C . GLY A 1 98 ? 3.615 11.641 17.031 1 97.62 98 GLY A C 1
ATOM 763 O O . GLY A 1 98 ? 4.52 11.422 16.219 1 97.62 98 GLY A O 1
ATOM 764 N N . ARG A 1 99 ? 2.812 12.578 16.891 1 97.56 99 ARG A N 1
ATOM 765 C CA . ARG A 1 99 ? 2.729 13.336 15.648 1 97.56 99 ARG A CA 1
ATOM 766 C C . ARG A 1 99 ? 3.797 14.422 15.594 1 97.56 99 ARG A C 1
ATOM 768 O O . ARG A 1 99 ? 4.188 14.867 14.516 1 97.56 99 ARG A O 1
ATOM 775 N N . GLU A 1 100 ? 4.375 14.844 16.75 1 97.75 100 GLU A N 1
ATOM 776 C CA . GLU A 1 100 ? 5.238 16.016 16.797 1 97.75 100 GLU A CA 1
ATOM 777 C C . GLU A 1 100 ? 6.535 15.781 16.031 1 97.75 100 GLU A C 1
ATOM 779 O O . GLU A 1 100 ? 6.996 16.656 15.289 1 97.75 100 GLU A O 1
ATOM 784 N N . ASP A 1 101 ? 7.156 14.641 16.25 1 97.56 101 ASP A N 1
ATOM 785 C CA . ASP A 1 101 ? 8.383 14.297 15.531 1 97.56 101 ASP A CA 1
ATOM 786 C C . ASP A 1 101 ? 8.164 14.336 14.023 1 97.56 101 ASP A C 1
ATOM 788 O O . ASP A 1 101 ? 8.984 14.883 13.281 1 97.56 101 ASP A O 1
ATOM 792 N N . ALA A 1 102 ? 7.043 13.766 13.625 1 97.5 102 ALA A N 1
ATOM 793 C CA . ALA A 1 102 ? 6.723 13.727 12.195 1 97.5 102 ALA A CA 1
ATOM 794 C C . ALA A 1 102 ? 6.508 15.133 11.648 1 97.5 102 ALA A C 1
ATOM 796 O O . ALA A 1 102 ? 7.023 15.469 10.578 1 97.5 102 ALA A O 1
ATOM 797 N N . ILE A 1 103 ? 5.762 15.914 12.375 1 98 103 ILE A N 1
ATOM 798 C CA . ILE A 1 103 ? 5.48 17.281 11.938 1 98 103 ILE A CA 1
ATOM 799 C C . ILE A 1 103 ? 6.789 18.047 11.781 1 98 103 ILE A C 1
ATOM 801 O O . ILE A 1 103 ? 6.992 18.75 10.789 1 98 103 ILE A O 1
ATOM 805 N N . GLN A 1 104 ? 7.68 17.906 12.727 1 97.38 104 GLN A N 1
ATOM 806 C CA . GLN A 1 104 ? 8.953 18.609 12.688 1 97.38 104 GLN A CA 1
ATOM 807 C C . GLN A 1 104 ? 9.797 18.172 11.492 1 97.38 104 GLN A C 1
ATOM 809 O O . GLN A 1 104 ? 10.32 19 10.742 1 97.38 104 GLN A O 1
ATOM 814 N N . ARG A 1 105 ? 9.922 16.953 11.281 1 96.38 105 ARG A N 1
ATOM 815 C CA . ARG A 1 105 ? 10.742 16.406 10.203 1 96.38 105 ARG A CA 1
ATOM 816 C C . ARG A 1 105 ? 10.156 16.75 8.844 1 96.38 105 ARG A C 1
ATOM 818 O O . ARG A 1 105 ? 10.898 17.109 7.922 1 96.38 105 ARG A O 1
ATOM 825 N N . LEU A 1 106 ? 8.867 16.641 8.742 1 97.19 106 LEU A N 1
ATOM 826 C CA . LEU A 1 106 ? 8.211 16.938 7.469 1 97.19 106 LEU A CA 1
ATOM 827 C C . LEU A 1 106 ? 8.25 18.422 7.164 1 97.19 106 LEU A C 1
ATOM 829 O O . LEU A 1 106 ? 8.414 18.828 6.008 1 97.19 106 LEU A O 1
ATOM 833 N N . THR A 1 107 ? 8.047 19.219 8.211 1 96.69 107 THR A N 1
ATOM 834 C CA . THR A 1 107 ? 8.164 20.656 8.023 1 96.69 107 THR A CA 1
ATOM 835 C C . THR A 1 107 ? 9.562 21.031 7.535 1 96.69 107 THR A C 1
ATOM 837 O O . THR A 1 107 ? 9.711 21.844 6.617 1 96.69 107 THR A O 1
ATOM 840 N N . ALA A 1 108 ? 10.57 20.438 8.078 1 95.62 108 ALA A N 1
ATOM 841 C CA . ALA A 1 108 ? 11.945 20.672 7.641 1 95.62 108 ALA A CA 1
ATOM 842 C C . ALA A 1 108 ? 12.148 20.203 6.203 1 95.62 108 ALA A C 1
ATOM 844 O O . ALA A 1 108 ? 12.75 20.922 5.391 1 95.62 108 ALA A O 1
ATOM 845 N N . LEU A 1 109 ? 11.672 19.078 5.895 1 94.44 109 LEU A N 1
ATOM 846 C CA . LEU A 1 109 ? 11.805 18.516 4.559 1 94.44 109 LEU A CA 1
ATOM 847 C C . LEU A 1 109 ? 11.141 19.406 3.516 1 94.44 109 LEU A C 1
ATOM 849 O O . LEU A 1 109 ? 11.727 19.688 2.469 1 94.44 109 LEU A O 1
ATOM 853 N N . PHE A 1 110 ? 10.008 19.891 3.812 1 94 110 PHE A N 1
ATOM 854 C CA . PHE A 1 110 ? 9.203 20.641 2.85 1 94 110 PHE A CA 1
ATOM 855 C C . PHE A 1 110 ? 9.625 22.109 2.818 1 94 110 PHE A C 1
ATOM 857 O O . PHE A 1 110 ? 9.117 22.891 2.006 1 94 110 PHE A O 1
ATOM 864 N N . SER A 1 111 ? 10.516 22.469 3.719 1 94.31 111 SER A N 1
ATOM 865 C CA . SER A 1 111 ? 11.094 23.812 3.613 1 94.31 111 SER A CA 1
ATOM 866 C C . SER A 1 111 ? 11.859 23.984 2.305 1 94.31 111 SER A C 1
ATOM 868 O O . SER A 1 111 ? 12.062 25.109 1.843 1 94.31 111 SER A O 1
ATOM 870 N N . ASP A 1 112 ? 12.359 22.859 1.799 1 95.12 112 ASP A N 1
ATOM 871 C CA . ASP A 1 112 ? 12.867 22.844 0.429 1 95.12 112 ASP A CA 1
ATOM 872 C C . ASP A 1 112 ? 11.719 22.766 -0.576 1 95.12 112 ASP A C 1
ATOM 874 O O . ASP A 1 112 ? 11.078 21.719 -0.713 1 95.12 112 ASP A O 1
ATOM 878 N N . PRO A 1 113 ? 11.43 23.812 -1.305 1 94.62 113 PRO A N 1
ATOM 879 C CA . PRO A 1 113 ? 10.266 23.828 -2.186 1 94.62 113 PRO A CA 1
ATOM 880 C C . PRO A 1 113 ? 10.414 22.891 -3.385 1 94.62 113 PRO A C 1
ATOM 882 O O . PRO A 1 113 ? 9.438 22.625 -4.09 1 94.62 113 PRO A O 1
ATOM 885 N N . SER A 1 114 ? 11.617 22.438 -3.596 1 96.12 114 SER A N 1
ATOM 886 C CA . SER A 1 114 ? 11.836 21.578 -4.746 1 96.12 114 SER A CA 1
ATOM 887 C C . SER A 1 114 ? 11.438 20.125 -4.438 1 96.12 114 SER A C 1
ATOM 889 O O . SER A 1 114 ? 11.297 19.312 -5.348 1 96.12 114 SER A O 1
ATOM 891 N N . VAL A 1 115 ? 11.336 19.828 -3.178 1 97.38 115 VAL A N 1
ATOM 892 C CA . VAL A 1 115 ? 10.891 18.5 -2.779 1 97.38 115 VAL A CA 1
ATOM 893 C C . VAL A 1 115 ? 9.43 18.297 -3.176 1 97.38 115 VAL A C 1
ATOM 895 O O . VAL A 1 115 ? 8.594 19.172 -2.943 1 97.38 115 VAL A O 1
ATOM 898 N N . GLN A 1 116 ? 9.156 17.125 -3.859 1 97.12 116 GLN A N 1
ATOM 899 C CA . GLN A 1 116 ? 7.793 16.859 -4.293 1 97.12 116 GLN A CA 1
ATOM 900 C C . GLN A 1 116 ? 7.363 15.445 -3.934 1 97.12 116 GLN A C 1
ATOM 902 O O . GLN A 1 116 ? 8.156 14.508 -4.039 1 97.12 116 GLN A O 1
ATOM 907 N N . MET A 1 117 ? 6.172 15.359 -3.492 1 98.19 117 MET A N 1
ATOM 908 C CA . MET A 1 117 ? 5.441 14.094 -3.375 1 98.19 117 MET A CA 1
ATOM 909 C C . MET A 1 117 ? 4.207 14.094 -4.273 1 98.19 117 MET A C 1
ATOM 911 O O . MET A 1 117 ? 3.287 14.883 -4.066 1 98.19 117 MET A O 1
ATOM 915 N N . ILE A 1 118 ? 4.203 13.234 -5.273 1 98.25 118 ILE A N 1
ATOM 916 C CA . ILE A 1 118 ? 3.16 13.242 -6.293 1 98.25 118 ILE A CA 1
ATOM 917 C C . ILE A 1 118 ? 2.396 11.922 -6.258 1 98.25 118 ILE A C 1
ATOM 919 O O . ILE A 1 118 ? 2.865 10.906 -6.789 1 98.25 118 ILE A O 1
ATOM 923 N N . PRO A 1 119 ? 1.216 11.914 -5.668 1 98.56 119 PRO A N 1
ATOM 924 C CA . PRO A 1 119 ? 0.456 10.664 -5.594 1 98.56 119 PRO A CA 1
ATOM 925 C C . PRO A 1 119 ? 0.13 10.086 -6.973 1 98.56 119 PRO A C 1
ATOM 927 O O . PRO A 1 119 ? -0.192 10.844 -7.898 1 98.56 119 PRO A O 1
ATOM 930 N N . PHE A 1 120 ? 0.289 8.797 -7.125 1 98.5 120 PHE A N 1
ATOM 931 C CA . PHE A 1 120 ? -0.088 8.031 -8.305 1 98.5 120 PHE A CA 1
ATOM 932 C C . PHE A 1 120 ? -1.416 7.316 -8.086 1 98.5 120 PHE A C 1
ATOM 934 O O . PHE A 1 120 ? -2.316 7.398 -8.922 1 98.5 120 PHE A O 1
ATOM 941 N N . ASN A 1 121 ? -1.498 6.664 -6.945 1 97.94 121 ASN A N 1
ATOM 942 C CA . ASN A 1 121 ? -2.691 5.926 -6.543 1 97.94 121 ASN A CA 1
ATOM 943 C C . ASN A 1 121 ? -2.91 5.996 -5.035 1 97.94 121 ASN A C 1
ATOM 945 O O . ASN A 1 121 ? -1.948 6.035 -4.266 1 97.94 121 ASN A O 1
ATOM 949 N N . SER A 1 122 ? -4.148 6.027 -4.699 1 98.62 122 SER A N 1
ATOM 950 C CA . SER A 1 122 ? -4.516 6.027 -3.287 1 98.62 122 SER A CA 1
ATOM 951 C C . SER A 1 122 ? -5.906 5.438 -3.078 1 98.62 122 SER A C 1
ATOM 953 O O . SER A 1 122 ? -6.828 5.719 -3.848 1 98.62 122 SER A O 1
ATOM 955 N N . PHE A 1 123 ? -6.059 4.586 -2.08 1 98.75 123 PHE A N 1
ATOM 956 C CA . PHE A 1 123 ? -7.363 4.027 -1.759 1 98.75 123 PHE A CA 1
ATOM 957 C C . PHE A 1 123 ? -7.418 3.582 -0.302 1 98.75 123 PHE A C 1
ATOM 959 O O . PHE A 1 123 ? -6.383 3.414 0.341 1 98.75 123 PHE A O 1
ATOM 966 N N . SER A 1 124 ? -8.656 3.424 0.18 1 98.75 124 SER A N 1
ATOM 967 C CA . SER A 1 124 ? -8.875 2.91 1.528 1 98.75 124 SER A CA 1
ATOM 968 C C . SER A 1 124 ? -9.812 1.708 1.516 1 98.75 124 SER A C 1
ATOM 970 O O . SER A 1 124 ? -10.555 1.499 0.549 1 98.75 124 SER A O 1
ATOM 972 N N . GLY A 1 125 ? -9.688 0.915 2.5 1 98.19 125 GLY A N 1
ATOM 973 C CA . GLY A 1 125 ? -10.523 -0.249 2.732 1 98.19 125 GLY A CA 1
ATOM 974 C C . GLY A 1 125 ? -10.234 -0.94 4.051 1 98.19 125 GLY A C 1
ATOM 975 O O . GLY A 1 125 ? -9.094 -0.965 4.508 1 98.19 125 GLY A O 1
ATOM 976 N N . GLN A 1 126 ? -11.273 -1.489 4.59 1 97.31 126 GLN A N 1
ATOM 977 C CA . GLN A 1 126 ? -11.141 -2.312 5.789 1 97.31 126 GLN A CA 1
ATOM 978 C C . GLN A 1 126 ? -10.5 -1.524 6.93 1 97.31 126 GLN A C 1
ATOM 980 O O . GLN A 1 126 ? -9.742 -2.082 7.727 1 97.31 126 GLN A O 1
ATOM 985 N N . GLY A 1 127 ? -10.695 -0.228 6.922 1 98.44 127 GLY A N 1
ATOM 986 C CA . GLY A 1 127 ? -10.18 0.595 8.008 1 98.44 127 GLY A CA 1
ATOM 987 C C . GLY A 1 127 ? -8.727 1.004 7.809 1 98.44 127 GLY A C 1
ATOM 988 O O . GLY A 1 127 ? -8.086 1.496 8.734 1 98.44 127 GLY A O 1
ATOM 989 N N . TYR A 1 128 ? -8.25 0.783 6.633 1 98.88 128 TYR A N 1
ATOM 990 C CA . TYR A 1 128 ? -6.883 1.161 6.297 1 98.88 128 TYR A CA 1
ATOM 991 C C . TYR A 1 128 ? -6.848 2.018 5.039 1 98.88 128 TYR A C 1
ATOM 993 O O . TYR A 1 128 ? -7.848 2.135 4.328 1 98.88 128 TYR A O 1
ATOM 1001 N N . ALA A 1 129 ? -5.699 2.684 4.812 1 98.94 129 ALA A N 1
ATOM 1002 C CA . ALA A 1 129 ? -5.473 3.467 3.6 1 98.94 129 ALA A CA 1
ATOM 1003 C C . ALA A 1 129 ? -4.055 3.262 3.07 1 98.94 129 ALA A C 1
ATOM 1005 O O . ALA A 1 129 ? -3.143 2.941 3.834 1 98.94 129 ALA A O 1
ATOM 1006 N N . PHE A 1 130 ? -3.969 3.434 1.813 1 98.94 130 PHE A N 1
ATOM 1007 C CA . PHE A 1 130 ? -2.719 3.303 1.073 1 98.94 130 PHE A CA 1
ATOM 1008 C C . PHE A 1 130 ? -2.551 4.453 0.087 1 98.94 130 PHE A C 1
ATOM 1010 O O . PHE A 1 130 ? -3.512 4.863 -0.564 1 98.94 130 PHE A O 1
ATOM 1017 N N . VAL A 1 131 ? -1.295 4.953 -0.006 1 98.94 131 VAL A N 1
ATOM 1018 C CA . VAL A 1 131 ? -0.938 5.934 -1.026 1 98.94 131 VAL A CA 1
ATOM 1019 C C . VAL A 1 131 ? 0.39 5.547 -1.673 1 98.94 131 VAL A C 1
ATOM 1021 O O . VAL A 1 131 ? 1.387 5.332 -0.979 1 98.94 131 VAL A O 1
ATOM 1024 N N . HIS A 1 132 ? 0.428 5.406 -2.932 1 98.94 132 HIS A N 1
ATOM 1025 C CA . HIS A 1 132 ? 1.61 5.234 -3.768 1 98.94 132 HIS A CA 1
ATOM 1026 C C . HIS A 1 132 ? 1.963 6.523 -4.5 1 98.94 132 HIS A C 1
ATOM 1028 O O . HIS A 1 132 ? 1.114 7.113 -5.176 1 98.94 132 HIS A O 1
ATOM 1034 N N . PHE A 1 133 ? 3.225 6.961 -4.309 1 98.88 133 PHE A N 1
ATOM 1035 C CA . PHE A 1 133 ? 3.537 8.273 -4.863 1 98.88 133 PHE A CA 1
ATOM 1036 C C . PHE A 1 133 ? 4.992 8.344 -5.301 1 98.88 133 PHE A C 1
ATOM 1038 O O . PHE A 1 133 ? 5.824 7.555 -4.844 1 98.88 133 PHE A O 1
ATOM 1045 N N . ARG A 1 134 ? 5.25 9.227 -6.25 1 98.75 134 ARG A N 1
ATOM 1046 C CA . ARG A 1 134 ? 6.609 9.594 -6.629 1 98.75 134 ARG A CA 1
ATOM 1047 C C . ARG A 1 134 ? 7.188 10.625 -5.66 1 98.75 134 ARG A C 1
ATOM 1049 O O . ARG A 1 134 ? 6.555 11.641 -5.379 1 98.75 134 ARG A O 1
ATOM 1056 N N . PHE A 1 135 ? 8.328 10.336 -5.086 1 98.69 135 PHE A N 1
ATOM 1057 C CA . PHE A 1 135 ? 8.992 11.195 -4.117 1 98.69 135 PHE A CA 1
ATOM 1058 C C . PHE A 1 135 ? 10.297 11.75 -4.688 1 98.69 135 PHE A C 1
ATOM 1060 O O . PHE A 1 135 ? 11.281 11.016 -4.832 1 98.69 135 PHE A O 1
ATOM 1067 N N . LEU A 1 136 ? 10.312 13.039 -5.023 1 98.12 136 LEU A N 1
ATOM 1068 C CA . LEU A 1 136 ? 11.461 13.703 -5.629 1 98.12 136 LEU A CA 1
ATOM 1069 C C . LEU A 1 136 ? 12.211 14.539 -4.598 1 98.12 136 LEU A C 1
ATOM 1071 O O . LEU A 1 136 ? 11.609 15.367 -3.904 1 98.12 136 LEU A O 1
ATOM 1075 N N . ILE A 1 137 ? 13.469 14.305 -4.516 1 96.12 137 ILE A N 1
ATOM 1076 C CA . ILE A 1 137 ? 14.367 15.125 -3.709 1 96.12 137 ILE A CA 1
ATOM 1077 C C . ILE A 1 137 ? 15.508 15.641 -4.582 1 96.12 137 ILE A C 1
ATOM 1079 O O . ILE A 1 137 ? 16.609 15.086 -4.562 1 96.12 137 ILE A O 1
ATOM 1083 N N . PRO A 1 138 ? 15.336 16.734 -5.23 1 93.88 138 PRO 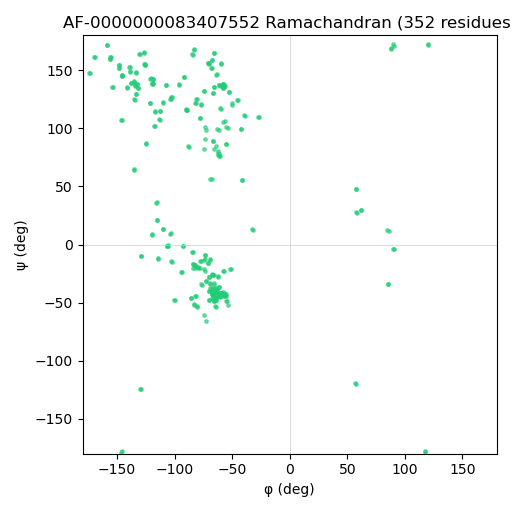A N 1
ATOM 1084 C CA . PRO A 1 138 ? 16.297 17.219 -6.23 1 93.88 138 PRO A CA 1
ATOM 1085 C C . PRO A 1 138 ? 17.641 17.594 -5.625 1 93.88 138 PRO A C 1
ATOM 1087 O O . PRO A 1 138 ? 18.672 17.453 -6.277 1 93.88 138 PRO A O 1
ATOM 1090 N N . SER A 1 139 ? 17.656 18.078 -4.453 1 92.31 139 SER A N 1
ATOM 1091 C CA . SER A 1 139 ? 18.891 18.547 -3.836 1 92.31 139 SER A CA 1
ATOM 1092 C C . SER A 1 139 ? 19.938 17.438 -3.771 1 92.31 139 SER A C 1
ATOM 1094 O O . SER A 1 139 ? 21.141 17.703 -3.75 1 92.31 139 SER A O 1
ATOM 1096 N N . VAL A 1 140 ? 19.484 16.234 -3.812 1 91.31 140 VAL A N 1
ATOM 1097 C CA . VAL A 1 140 ? 20.422 15.117 -3.787 1 91.31 140 VAL A CA 1
ATOM 1098 C C . VAL A 1 140 ? 20.281 14.281 -5.059 1 91.31 140 VAL A C 1
ATOM 1100 O O . VAL A 1 140 ? 20.734 13.141 -5.113 1 91.31 140 VAL A O 1
ATOM 1103 N N . ASN A 1 141 ? 19.516 14.75 -6.008 1 94.25 141 ASN A N 1
ATOM 1104 C CA . ASN A 1 141 ? 19.297 14.125 -7.309 1 94.25 141 ASN A CA 1
ATOM 1105 C C . ASN A 1 141 ? 18.75 12.711 -7.172 1 94.25 141 ASN A C 1
ATOM 1107 O O . ASN A 1 141 ? 19.266 11.773 -7.773 1 94.25 141 ASN A O 1
ATOM 1111 N N . THR A 1 142 ? 17.766 12.617 -6.363 1 96.31 142 THR A N 1
ATOM 1112 C CA . THR A 1 142 ? 17.203 11.297 -6.082 1 96.31 142 THR A CA 1
ATOM 1113 C C . THR A 1 142 ? 15.688 11.312 -6.207 1 96.31 142 THR A C 1
ATOM 1115 O O . THR A 1 142 ? 15.031 12.258 -5.766 1 96.31 142 THR A O 1
ATOM 1118 N N . THR A 1 143 ? 15.156 10.297 -6.883 1 98.25 143 THR A N 1
ATOM 1119 C CA . THR A 1 143 ? 13.727 10.031 -6.961 1 98.25 143 THR A CA 1
ATOM 1120 C C . THR A 1 143 ? 13.398 8.648 -6.395 1 98.25 143 THR A C 1
ATOM 1122 O O . THR A 1 143 ? 14.141 7.688 -6.625 1 98.25 143 THR A O 1
ATOM 1125 N N . PHE A 1 144 ? 12.32 8.617 -5.656 1 98.75 144 PHE A N 1
ATOM 1126 C CA . PHE A 1 144 ? 11.898 7.348 -5.078 1 98.75 144 PHE A CA 1
ATOM 1127 C C . PHE A 1 144 ? 10.492 6.98 -5.547 1 98.75 144 PHE A C 1
ATOM 1129 O O . PHE A 1 144 ? 9.68 7.863 -5.82 1 98.75 144 PHE A O 1
ATOM 1136 N N . SER A 1 145 ? 10.258 5.684 -5.777 1 98.88 145 SER A N 1
ATOM 1137 C CA . SER A 1 145 ? 8.922 5.133 -5.57 1 98.88 145 SER A CA 1
ATOM 1138 C C . SER A 1 145 ? 8.633 4.922 -4.09 1 98.88 145 SER A C 1
ATOM 1140 O O . SER A 1 145 ? 9.352 4.184 -3.41 1 98.88 145 SER A O 1
ATOM 1142 N N . ALA A 1 146 ? 7.59 5.594 -3.605 1 98.88 146 ALA A N 1
ATOM 1143 C CA . ALA A 1 146 ? 7.316 5.582 -2.172 1 98.88 146 ALA A CA 1
ATOM 1144 C C . ALA A 1 146 ? 5.855 5.234 -1.896 1 98.88 146 ALA A C 1
ATOM 1146 O O . ALA A 1 146 ? 5.023 5.246 -2.807 1 98.88 146 ALA A O 1
ATOM 1147 N N . TRP A 1 147 ? 5.605 4.875 -0.638 1 98.94 147 TRP A N 1
ATOM 1148 C CA . TRP A 1 147 ? 4.23 4.594 -0.238 1 98.94 147 TRP A CA 1
ATOM 1149 C C . TRP A 1 147 ? 4.004 4.957 1.226 1 98.94 147 TRP A C 1
ATOM 1151 O O . TRP A 1 147 ? 4.949 4.988 2.018 1 98.94 147 TRP A O 1
ATOM 1161 N N . HIS A 1 148 ? 2.791 5.289 1.521 1 98.88 148 HIS A N 1
ATOM 1162 C CA . HIS A 1 148 ? 2.273 5.441 2.877 1 98.88 148 HIS A CA 1
ATOM 1163 C C . HIS A 1 148 ? 1.132 4.465 3.143 1 98.88 148 HIS A C 1
ATOM 1165 O O . HIS A 1 148 ? 0.278 4.25 2.279 1 98.88 148 HIS A O 1
ATOM 1171 N N . GLY A 1 149 ? 1.124 3.877 4.336 1 98.81 149 GLY A N 1
ATOM 1172 C CA . GLY A 1 149 ? -0.008 3.156 4.898 1 98.81 149 GLY A CA 1
ATOM 1173 C C . GLY A 1 149 ? -0.516 3.76 6.191 1 98.81 149 GLY A C 1
ATOM 1174 O O . GLY A 1 149 ? 0.274 4.207 7.027 1 98.81 149 GLY A O 1
ATOM 1175 N N . PHE A 1 150 ? -1.828 3.727 6.316 1 98.88 150 PHE A N 1
ATOM 1176 C CA . PHE A 1 150 ? -2.445 4.273 7.52 1 98.88 150 PHE A CA 1
ATOM 1177 C C . PHE A 1 150 ? -3.502 3.322 8.07 1 98.88 150 PHE A C 1
ATOM 1179 O O . PHE A 1 150 ? -4.156 2.605 7.305 1 98.88 150 PHE A O 1
ATOM 1186 N N . ARG A 1 151 ? -3.656 3.322 9.383 1 98.88 151 ARG A N 1
ATOM 1187 C CA . ARG A 1 151 ? -4.812 2.709 10.031 1 98.88 151 ARG A CA 1
ATOM 1188 C C . ARG A 1 151 ? -5.762 3.771 10.578 1 98.88 151 ARG A C 1
ATOM 1190 O O . ARG A 1 151 ? -5.316 4.762 11.172 1 98.88 151 ARG A O 1
ATOM 1197 N N . PHE A 1 152 ? -7.02 3.537 10.367 1 98.81 152 PHE A N 1
ATOM 1198 C CA . PHE A 1 152 ? -8.047 4.449 10.859 1 98.81 152 PHE A CA 1
ATOM 1199 C C . PHE A 1 152 ? -8.523 4.027 12.242 1 98.81 152 PHE A C 1
ATOM 1201 O O . PHE A 1 152 ? -8.602 2.836 12.547 1 98.81 152 PHE A O 1
ATOM 1208 N N . GLU A 1 153 ? -8.828 4.832 13.086 1 98.62 153 GLU A N 1
ATOM 1209 C CA . GLU A 1 153 ? -9.875 4.781 14.102 1 98.62 153 GLU A CA 1
ATOM 1210 C C . GLU A 1 153 ? -10.961 5.82 13.82 1 98.62 153 GLU A C 1
ATOM 1212 O O 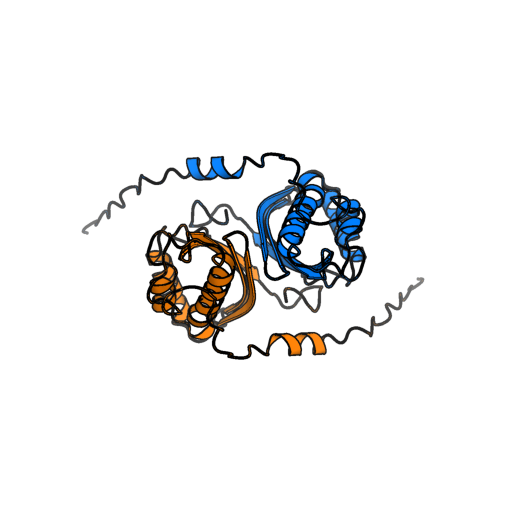. GLU A 1 153 ? -10.711 7.023 13.875 1 98.62 153 GLU A O 1
ATOM 1217 N N . GLY A 1 154 ? -12.203 5.277 13.523 1 98.12 154 GLY A N 1
ATOM 1218 C CA . GLY A 1 154 ? -13.141 6.227 12.938 1 98.12 154 GLY A CA 1
ATOM 1219 C C . GLY A 1 154 ? -12.617 6.871 11.672 1 98.12 154 GLY A C 1
ATOM 1220 O O . GLY A 1 154 ? -12.234 6.172 10.727 1 98.12 154 GLY A O 1
ATOM 1221 N N . LEU A 1 155 ? -12.484 8.203 11.68 1 98.31 155 LEU A N 1
ATOM 1222 C CA . LEU A 1 155 ? -12.016 8.898 10.492 1 98.31 155 LEU A CA 1
ATO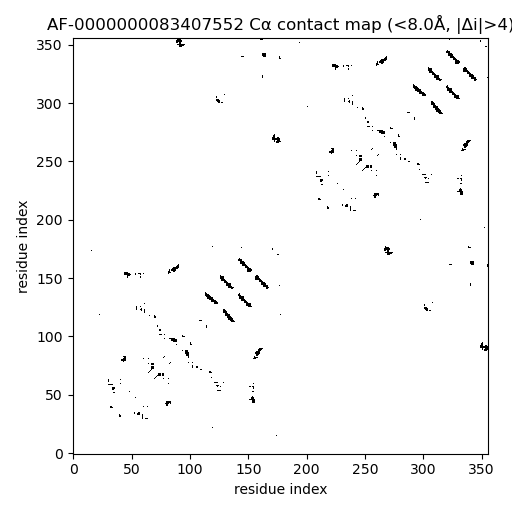M 1223 C C . LEU A 1 155 ? -10.57 9.359 10.664 1 98.31 155 LEU A C 1
ATOM 1225 O O . LEU A 1 155 ? -9.977 9.93 9.742 1 98.31 155 LEU A O 1
ATOM 1229 N N . CYS A 1 156 ? -9.992 9.078 11.867 1 98.88 156 CYS A N 1
ATOM 1230 C CA . CYS A 1 156 ? -8.664 9.602 12.172 1 98.88 156 CYS A CA 1
ATOM 1231 C C . CYS A 1 156 ? -7.59 8.57 11.867 1 98.88 156 CYS A C 1
ATOM 1233 O O . CYS A 1 156 ? -7.758 7.383 12.148 1 98.88 156 CYS A O 1
ATOM 1235 N N . PHE A 1 157 ? -6.512 9.031 11.281 1 98.88 157 PHE A N 1
ATOM 1236 C CA . PHE A 1 157 ? -5.336 8.172 11.164 1 98.88 157 PHE A CA 1
ATOM 1237 C C . PHE A 1 157 ? -4.625 8.047 12.508 1 98.88 157 PHE A C 1
ATOM 1239 O O . PHE A 1 157 ? -4.297 9.055 13.141 1 98.88 157 PHE A O 1
ATOM 1246 N N . VAL A 1 158 ? -4.277 6.789 12.914 1 98.81 158 VAL A N 1
ATOM 1247 C CA . VAL A 1 158 ? -3.691 6.625 14.242 1 98.81 158 VAL A CA 1
ATOM 1248 C C . VAL A 1 158 ? -2.402 5.816 14.148 1 98.81 158 VAL A C 1
ATOM 1250 O O . VAL A 1 158 ? -1.683 5.66 15.133 1 98.81 158 VAL A O 1
ATOM 1253 N N . GLU A 1 159 ? -2.156 5.254 13.008 1 98.88 159 GLU A N 1
ATOM 1254 C CA . GLU A 1 159 ? -0.972 4.438 12.766 1 98.88 159 GLU A CA 1
ATOM 1255 C C . GLU A 1 159 ? -0.478 4.598 11.328 1 98.88 159 GLU A C 1
ATOM 1257 O O . GLU A 1 159 ? -1.278 4.77 10.406 1 98.88 159 GLU A O 1
ATOM 1262 N N . HIS A 1 160 ? 0.854 4.543 11.172 1 98.81 160 HIS A N 1
ATOM 1263 C CA . HIS A 1 160 ? 1.461 4.898 9.898 1 98.81 160 HIS A CA 1
ATOM 1264 C C . HIS A 1 160 ? 2.625 3.975 9.562 1 98.81 160 HIS A C 1
ATOM 1266 O O . HIS A 1 160 ? 3.441 3.656 10.43 1 98.81 160 HIS A O 1
ATOM 1272 N N . TRP A 1 161 ? 2.654 3.549 8.352 1 98.88 161 TRP A N 1
ATOM 1273 C CA . TRP A 1 161 ? 3.77 2.824 7.75 1 98.88 161 TRP A CA 1
ATOM 1274 C C . TRP A 1 161 ? 4.227 3.502 6.461 1 98.88 161 TRP A C 1
ATOM 1276 O O . TRP A 1 161 ? 3.434 4.156 5.781 1 98.88 161 TRP A O 1
ATOM 1286 N N . ASP A 1 162 ? 5.492 3.287 6.121 1 98.75 162 ASP A N 1
ATOM 1287 C CA . ASP A 1 162 ? 5.961 3.801 4.836 1 98.75 162 ASP A CA 1
ATOM 1288 C C . ASP A 1 162 ? 7.207 3.055 4.367 1 98.75 162 ASP A C 1
ATOM 1290 O O . ASP A 1 162 ? 7.707 2.17 5.062 1 98.75 162 ASP A O 1
ATOM 1294 N N . GLY A 1 163 ? 7.605 3.324 3.158 1 98.62 163 GLY A N 1
ATOM 1295 C CA . GLY A 1 163 ? 8.805 2.807 2.529 1 98.62 163 GLY A CA 1
ATOM 1296 C C . GLY A 1 163 ? 9.141 3.494 1.217 1 98.62 163 GLY A C 1
ATOM 1297 O O . GLY A 1 163 ? 8.273 4.117 0.602 1 98.62 163 GLY A O 1
ATOM 1298 N N . VAL A 1 164 ? 10.398 3.312 0.867 1 98.69 164 VAL A N 1
ATOM 1299 C CA . VAL A 1 164 ? 10.875 3.928 -0.369 1 98.69 164 VAL A CA 1
ATOM 1300 C C . VAL A 1 164 ? 11.781 2.951 -1.118 1 98.69 164 VAL A C 1
ATOM 1302 O O . VAL A 1 164 ? 12.461 2.133 -0.501 1 98.69 164 VAL A O 1
ATOM 1305 N N . GLN A 1 165 ? 11.727 3.088 -2.373 1 98.75 165 GLN A N 1
ATOM 1306 C CA . GLN A 1 165 ? 12.711 2.479 -3.26 1 98.75 165 GLN A CA 1
ATOM 1307 C C . GLN A 1 165 ? 13.203 3.473 -4.309 1 98.75 165 GLN A C 1
ATOM 1309 O O . GLN A 1 165 ? 12.398 4.09 -5.012 1 98.75 165 GLN A O 1
ATOM 1314 N N . GLN A 1 166 ? 14.539 3.543 -4.391 1 98.5 166 GLN A N 1
ATOM 1315 C CA . GLN A 1 166 ? 15.117 4.496 -5.332 1 98.5 166 GLN A CA 1
ATOM 1316 C C . GLN A 1 166 ? 14.797 4.113 -6.773 1 98.5 166 GLN A C 1
ATOM 1318 O O . GLN A 1 166 ? 14.859 2.938 -7.137 1 98.5 166 GLN A O 1
ATOM 1323 N N . ILE A 1 167 ? 14.422 5.09 -7.531 1 98.62 167 ILE A N 1
ATOM 1324 C CA . ILE A 1 167 ? 14.328 4.98 -8.984 1 98.62 167 ILE A CA 1
ATOM 1325 C C . ILE A 1 167 ? 15.656 5.371 -9.617 1 98.62 167 ILE A C 1
ATOM 1327 O O . ILE A 1 167 ? 16.047 6.539 -9.586 1 98.62 167 ILE A O 1
ATOM 1331 N N . THR A 1 168 ? 16.266 4.496 -10.242 1 97.44 168 THR A N 1
ATOM 1332 C CA . THR A 1 168 ? 17.609 4.738 -10.742 1 97.44 168 THR A CA 1
ATOM 1333 C C . THR A 1 168 ? 17.578 5.219 -12.188 1 97.44 168 THR A C 1
ATOM 1335 O O . THR A 1 168 ? 18.516 5.875 -12.648 1 97.44 168 THR A O 1
ATOM 1338 N N . GLY A 1 169 ? 16.5 4.879 -12.891 1 96.25 169 GLY A N 1
ATOM 1339 C CA . GLY A 1 169 ? 16.422 5.191 -14.305 1 96.25 169 GLY A CA 1
ATOM 1340 C C . GLY A 1 169 ? 16.969 4.094 -15.195 1 96.25 169 GLY A C 1
ATOM 1341 O O . GLY A 1 169 ? 16.859 4.16 -16.422 1 96.25 169 GLY A O 1
ATOM 1342 N N . ASN A 1 170 ? 17.5 3.076 -14.594 1 97.25 170 ASN A N 1
ATOM 1343 C CA . ASN A 1 170 ? 18.109 1.967 -15.336 1 97.25 170 ASN A CA 1
ATOM 1344 C C . ASN A 1 170 ? 17.328 0.667 -15.109 1 97.25 170 ASN A C 1
ATOM 1346 O O . ASN A 1 170 ? 17.875 -0.422 -15.305 1 97.25 170 ASN A O 1
ATOM 1350 N N . GLU A 1 171 ? 16.141 0.818 -14.719 1 98.12 171 GLU A N 1
ATOM 1351 C CA . GLU A 1 171 ? 15.352 -0.387 -14.469 1 98.12 171 GLU A CA 1
ATOM 1352 C C . GLU A 1 171 ? 15.148 -1.195 -15.742 1 98.12 171 GLU A C 1
ATOM 1354 O O . GLU A 1 171 ? 14.992 -0.626 -16.828 1 98.12 171 GLU A O 1
ATOM 1359 N N . THR A 1 172 ? 15.094 -2.488 -15.656 1 98.12 172 THR A N 1
ATOM 1360 C CA . THR A 1 172 ? 14.828 -3.387 -16.766 1 98.12 172 THR A CA 1
ATOM 1361 C C . THR A 1 172 ? 13.461 -3.096 -17.391 1 98.12 172 THR A C 1
ATOM 1363 O O . THR A 1 172 ? 13.32 -3.088 -18.609 1 98.12 172 THR A O 1
ATOM 1366 N N . ASN A 1 173 ? 12.539 -2.869 -16.562 1 98.5 173 ASN A N 1
ATOM 1367 C CA . ASN A 1 173 ? 11.164 -2.6 -16.969 1 98.5 173 ASN A CA 1
ATOM 1368 C C . ASN A 1 173 ? 10.969 -1.141 -17.375 1 98.5 173 ASN A C 1
ATOM 1370 O O . ASN A 1 173 ? 11.148 -0.236 -16.562 1 98.5 173 ASN A O 1
ATOM 1374 N N . PRO A 1 174 ? 10.547 -0.854 -18.562 1 97.69 174 PRO A N 1
ATOM 1375 C CA . PRO A 1 174 ? 10.398 0.535 -19 1 97.69 174 PRO A CA 1
ATOM 1376 C C . PRO A 1 174 ? 9.234 1.247 -18.328 1 97.69 174 PRO A C 1
ATOM 1378 O O . PRO A 1 174 ? 9.148 2.477 -18.359 1 97.69 174 PRO A O 1
ATOM 1381 N N . ILE A 1 175 ? 8.266 0.522 -17.688 1 98.38 175 ILE A N 1
ATOM 1382 C CA . ILE A 1 175 ? 7.156 1.154 -16.969 1 98.38 175 ILE A CA 1
ATOM 1383 C C . ILE A 1 175 ? 7.254 0.847 -15.484 1 98.38 175 ILE A C 1
ATOM 1385 O O . ILE A 1 175 ? 6.234 0.69 -14.805 1 98.38 175 ILE A O 1
ATOM 1389 N N . ALA A 1 176 ? 8.445 0.802 -15.023 1 98.75 176 ALA A N 1
ATOM 1390 C CA . ALA A 1 176 ? 8.695 0.463 -13.625 1 98.75 176 ALA A CA 1
ATOM 1391 C C . ALA A 1 176 ? 7.973 1.428 -12.688 1 98.75 176 ALA A C 1
ATOM 1393 O O . ALA A 1 176 ? 7.922 2.633 -12.945 1 98.75 176 ALA A O 1
ATOM 1394 N N . PHE A 1 177 ? 7.301 0.911 -11.641 1 98.81 177 PHE A N 1
ATOM 1395 C CA . PHE A 1 177 ? 6.832 1.548 -10.414 1 98.81 177 PHE A CA 1
ATOM 1396 C C . PHE A 1 177 ? 5.473 2.201 -10.625 1 98.81 177 PHE A C 1
ATOM 1398 O O . PHE A 1 177 ? 4.684 2.324 -9.688 1 98.81 177 PHE A O 1
ATOM 1405 N N . PHE A 1 178 ? 5.262 2.74 -11.875 1 98.06 178 PHE A N 1
ATOM 1406 C CA . PHE A 1 178 ? 4.027 3.498 -12.055 1 98.06 178 PHE A CA 1
ATOM 1407 C C . PHE A 1 178 ? 3.328 3.092 -13.344 1 98.06 178 PHE A C 1
ATOM 1409 O O . PHE A 1 178 ? 3.967 2.594 -14.273 1 98.06 178 PHE A O 1
ATOM 1416 N N . MET B 1 1 ? 35.781 24.297 30.828 1 25.5 1 MET B N 1
ATOM 1417 C CA . MET B 1 1 ? 35.562 23.016 30.188 1 25.5 1 MET B CA 1
ATOM 1418 C C . MET B 1 1 ? 34.219 22.406 30.594 1 25.5 1 MET B C 1
ATOM 1420 O O . MET B 1 1 ? 34.125 21.672 31.578 1 25.5 1 MET B O 1
ATOM 1424 N N . CYS B 1 2 ? 33.125 23.094 30.547 1 27.7 2 CYS B N 1
ATOM 1425 C CA . CYS B 1 2 ? 31.812 22.875 31.172 1 27.7 2 CYS B CA 1
ATOM 1426 C C . CYS B 1 2 ? 31.047 21.75 30.469 1 27.7 2 CYS B C 1
ATOM 1428 O O . CYS B 1 2 ? 30.734 21.859 29.281 1 27.7 2 CYS B O 1
ATOM 1430 N N . THR B 1 3 ? 31.328 20.422 30.812 1 25.25 3 THR B N 1
ATOM 1431 C CA . THR B 1 3 ? 30.797 19.172 30.297 1 25.25 3 THR B CA 1
ATOM 1432 C C . THR B 1 3 ? 29.281 19.094 30.531 1 25.25 3 THR B C 1
ATOM 1434 O O . THR B 1 3 ? 28.828 19.062 31.672 1 25.25 3 THR B O 1
ATOM 1437 N N . LEU B 1 4 ? 28.469 19.734 29.828 1 21.33 4 LEU B N 1
ATOM 1438 C CA . LEU B 1 4 ? 27.031 19.656 30 1 21.33 4 LEU B CA 1
ATOM 1439 C C . LEU B 1 4 ? 26.516 18.25 29.703 1 21.33 4 LEU B C 1
ATOM 1441 O O . LEU B 1 4 ? 26.562 17.797 28.547 1 21.33 4 LEU B O 1
ATOM 1445 N N . ALA B 1 5 ? 26.547 17.297 30.703 1 26.31 5 ALA B N 1
ATOM 1446 C CA . ALA B 1 5 ? 26 15.938 30.641 1 26.31 5 ALA B CA 1
ATOM 1447 C C . ALA B 1 5 ? 24.484 15.977 30.422 1 26.31 5 ALA B C 1
ATOM 1449 O O . ALA B 1 5 ? 23.734 16.438 31.281 1 26.31 5 ALA B O 1
ATOM 1450 N N . LEU B 1 6 ? 24.031 16.25 29.219 1 24.81 6 LEU B N 1
ATOM 1451 C CA . LEU B 1 6 ? 22.594 16.188 29 1 24.81 6 LEU B CA 1
ATOM 1452 C C . LEU B 1 6 ? 22.062 14.781 29.25 1 24.81 6 LEU B C 1
ATOM 1454 O O . LEU B 1 6 ? 22.531 13.812 28.656 1 24.81 6 LEU B O 1
ATOM 1458 N N . ALA B 1 7 ? 21.5 14.492 30.422 1 26.7 7 ALA B N 1
ATOM 1459 C CA . ALA B 1 7 ? 20.859 13.273 30.906 1 26.7 7 ALA B CA 1
ATOM 1460 C C . ALA B 1 7 ? 19.641 12.93 30.062 1 26.7 7 ALA B C 1
ATOM 1462 O O . ALA B 1 7 ? 18.672 13.695 30.016 1 26.7 7 ALA B O 1
ATOM 1463 N N . PHE B 1 8 ? 19.891 12.367 28.906 1 27.95 8 PHE B N 1
ATOM 1464 C CA . PHE B 1 8 ? 18.719 11.875 28.188 1 27.95 8 PHE B CA 1
ATOM 1465 C C . PHE B 1 8 ? 18.094 10.711 28.938 1 27.95 8 PHE B C 1
ATOM 1467 O O . PHE B 1 8 ? 18.75 9.711 29.219 1 27.95 8 PHE B O 1
ATOM 1474 N N . GLY B 1 9 ? 17.172 10.977 29.844 1 30.45 9 GLY B N 1
ATOM 1475 C CA . GLY B 1 9 ? 16.469 9.953 30.594 1 30.45 9 GLY B CA 1
ATOM 1476 C C . GLY B 1 9 ? 15.75 8.953 29.719 1 30.45 9 GLY B C 1
ATOM 1477 O O . GLY B 1 9 ? 15.414 9.258 28.562 1 30.45 9 GLY B O 1
ATOM 1478 N N . PRO B 1 10 ? 15.852 7.664 30.031 1 29.42 10 PRO B N 1
ATOM 1479 C CA . PRO B 1 10 ? 15.273 6.555 29.266 1 29.42 10 PRO B CA 1
ATOM 1480 C C . PRO B 1 10 ? 13.766 6.688 29.078 1 29.42 10 PRO B C 1
ATOM 1482 O O . PRO B 1 10 ? 13.07 7.141 30 1 29.42 10 PRO B O 1
ATOM 1485 N N . ILE B 1 11 ? 13.328 7.008 27.969 1 27.22 11 ILE B N 1
ATOM 1486 C CA . ILE B 1 11 ? 11.898 6.965 27.672 1 27.22 11 ILE B CA 1
ATOM 1487 C C . ILE B 1 11 ? 11.359 5.562 27.953 1 27.22 11 ILE B C 1
ATOM 1489 O O . ILE B 1 11 ? 11.773 4.594 27.312 1 27.22 11 ILE B O 1
ATOM 1493 N N . ALA B 1 12 ? 10.914 5.137 29.172 1 30.19 12 ALA B N 1
ATOM 1494 C CA . ALA B 1 12 ? 10.5 3.84 29.703 1 30.19 12 ALA B CA 1
ATOM 1495 C C . ALA B 1 12 ? 9.383 3.238 28.844 1 30.19 12 ALA B C 1
ATOM 1497 O O . ALA B 1 12 ? 9.227 2.016 28.797 1 30.19 12 ALA B O 1
ATOM 1498 N N . GLY B 1 13 ? 8.453 3.982 28.484 1 30.38 13 GLY B N 1
ATOM 1499 C CA . GLY B 1 13 ? 7.148 3.377 28.688 1 30.38 13 GLY B CA 1
ATOM 1500 C C . GLY B 1 13 ? 6.848 2.26 27.703 1 30.38 13 GLY B C 1
ATOM 1501 O O . GLY B 1 13 ? 6.031 1.378 28 1 30.38 13 GLY B O 1
ATOM 1502 N N . VAL B 1 14 ? 6.727 2.637 26.391 1 34.25 14 VAL B N 1
ATOM 1503 C CA . VAL B 1 14 ? 5.895 1.729 25.609 1 34.25 14 VAL B CA 1
ATOM 1504 C C . VAL B 1 14 ? 6.648 0.427 25.344 1 34.25 14 VAL B C 1
ATOM 1506 O O . VAL B 1 14 ? 7.77 0.445 24.828 1 34.25 14 VAL B O 1
ATOM 1509 N N . ASN B 1 15 ? 6.309 -0.589 26.109 1 29.97 15 ASN B N 1
ATOM 1510 C CA . ASN B 1 15 ? 6.883 -1.922 25.953 1 29.97 15 ASN B CA 1
ATOM 1511 C C . ASN B 1 15 ? 6.703 -2.447 24.531 1 29.97 15 ASN B C 1
ATOM 1513 O O . ASN B 1 15 ? 5.574 -2.621 24.078 1 29.97 15 ASN B O 1
ATOM 1517 N N . PRO B 1 16 ? 7.656 -2.42 23.656 1 32.19 16 PRO B N 1
ATOM 1518 C CA . PRO B 1 16 ? 7.625 -2.895 22.281 1 32.19 16 PRO B CA 1
ATOM 1519 C C . PRO B 1 16 ? 7.113 -4.328 22.156 1 32.19 16 PRO B C 1
ATOM 1521 O O . PRO B 1 16 ? 6.832 -4.801 21.047 1 32.19 16 PRO B O 1
ATOM 1524 N N . GLN B 1 17 ? 7.168 -5.109 23.25 1 31.69 17 GLN B N 1
ATOM 1525 C CA . GLN B 1 17 ? 6.879 -6.535 23.156 1 31.69 17 GLN B CA 1
ATOM 1526 C C . GLN B 1 17 ? 5.402 -6.777 22.844 1 31.69 17 GLN B C 1
ATOM 1528 O O . GLN B 1 17 ? 5.043 -7.812 22.281 1 31.69 17 GLN B O 1
ATOM 1533 N N . SER B 1 18 ? 4.535 -6.031 23.391 1 34.44 18 SER B N 1
ATOM 1534 C CA . SER B 1 18 ? 3.117 -6.355 23.281 1 34.44 18 SER B CA 1
ATOM 1535 C C . SER B 1 18 ? 2.623 -6.199 21.859 1 34.44 18 SER B C 1
ATOM 1537 O O . SER B 1 18 ? 1.589 -6.758 21.484 1 34.44 18 SER B O 1
ATOM 1539 N N . LEU B 1 19 ? 3.268 -5.375 21.109 1 30.83 19 LEU B N 1
ATOM 1540 C CA . LEU B 1 19 ? 2.768 -5.098 19.766 1 30.83 19 LEU B CA 1
ATOM 1541 C C . LEU B 1 19 ? 3.049 -6.266 18.828 1 30.83 19 LEU B C 1
ATOM 1543 O O . LEU B 1 19 ? 2.354 -6.441 17.828 1 30.83 19 LEU B O 1
ATOM 1547 N N . ILE B 1 20 ? 4.039 -7.125 19.188 1 33.22 20 ILE B N 1
ATOM 1548 C CA . ILE B 1 20 ? 4.402 -8.211 18.281 1 33.22 20 ILE B CA 1
ATOM 1549 C C . ILE B 1 20 ? 3.357 -9.328 18.375 1 33.22 20 ILE B C 1
ATOM 1551 O O . ILE B 1 20 ? 3.037 -9.961 17.375 1 33.22 20 ILE B O 1
ATOM 1555 N N . GLU B 1 21 ? 2.824 -9.492 19.594 1 34.09 21 GLU B N 1
ATOM 1556 C CA . GLU B 1 21 ? 1.988 -10.68 19.781 1 34.09 21 GLU B CA 1
ATOM 1557 C C . GLU B 1 21 ? 0.675 -10.547 19.016 1 34.09 21 GLU B C 1
ATOM 1559 O O . GLU B 1 21 ? 0.039 -11.555 18.688 1 34.09 21 GLU B O 1
ATOM 1564 N N . ARG B 1 22 ? 0.217 -9.352 18.812 1 36.28 22 ARG B N 1
ATOM 1565 C CA . ARG B 1 22 ? -1.136 -9.305 18.266 1 36.28 22 ARG B CA 1
ATOM 1566 C C . ARG B 1 22 ? -1.161 -9.805 16.828 1 36.28 22 ARG B C 1
ATOM 1568 O O . ARG B 1 22 ? -2.221 -10.156 16.297 1 36.28 22 ARG B O 1
ATOM 1575 N N . ASN B 1 23 ? -0.059 -9.57 16.047 1 36.12 23 ASN B N 1
ATOM 1576 C CA . ASN B 1 23 ? -0.23 -9.766 14.617 1 36.12 23 ASN B CA 1
ATOM 1577 C C . ASN B 1 23 ? -0.161 -11.242 14.242 1 36.12 23 ASN B C 1
ATOM 1579 O O . ASN B 1 23 ? -0.311 -11.594 13.07 1 36.12 23 ASN B O 1
ATOM 1583 N N . SER B 1 24 ? 0.463 -12.016 15.18 1 33.38 24 SER B N 1
ATOM 1584 C CA . SER B 1 24 ? 0.696 -13.352 14.641 1 33.38 24 SER B CA 1
ATOM 1585 C C . SER B 1 24 ? -0.582 -14.188 14.656 1 33.38 24 SER B C 1
ATOM 1587 O O . SER B 1 24 ? -0.537 -15.406 14.469 1 33.38 24 SER B O 1
ATOM 1589 N N . GLU B 1 25 ? -1.562 -13.766 15.359 1 33.38 25 GLU B N 1
ATOM 1590 C CA . GLU B 1 25 ? -2.609 -14.781 15.266 1 33.38 25 GLU B CA 1
ATOM 1591 C C . GLU B 1 25 ? -3.199 -14.828 13.859 1 33.38 25 GLU B C 1
ATOM 1593 O O . GLU B 1 25 ? -4.145 -14.102 13.547 1 33.38 25 GLU B O 1
ATOM 1598 N N . ALA B 1 26 ? -2.447 -15.023 12.797 1 36.12 26 ALA B N 1
ATOM 1599 C CA . ALA B 1 26 ? -3.062 -15.539 11.57 1 36.12 26 ALA B CA 1
ATOM 1600 C C . ALA B 1 26 ? -4.07 -16.641 11.891 1 36.12 26 ALA B C 1
ATOM 1602 O O . ALA B 1 26 ? -3.691 -17.781 12.156 1 36.12 26 ALA B O 1
ATOM 1603 N N . THR B 1 27 ? -5.035 -16.484 12.68 1 35.44 27 THR B N 1
ATOM 1604 C CA . THR B 1 27 ? -6.035 -17.547 12.766 1 35.44 27 THR B CA 1
ATOM 1605 C C . THR B 1 27 ? -6.371 -18.078 11.383 1 35.44 27 THR B C 1
ATOM 1607 O O . THR B 1 27 ? -6.672 -17.312 10.461 1 35.44 27 THR B O 1
ATOM 1610 N N . SER B 1 28 ? -5.828 -19.172 10.961 1 38.12 28 SER B N 1
ATOM 1611 C CA . SER B 1 28 ? -6.148 -20.062 9.859 1 38.12 28 SER B CA 1
ATOM 1612 C C . SER B 1 28 ? -7.648 -20.109 9.594 1 38.12 28 SER B C 1
ATOM 1614 O O . SER B 1 28 ? -8.188 -21.141 9.195 1 38.12 28 SER B O 1
ATOM 1616 N N . SER B 1 29 ? -8.422 -19.203 10.156 1 43.72 29 SER B N 1
ATOM 1617 C CA . SER B 1 29 ? -9.828 -19.5 9.891 1 43.72 29 SER B CA 1
ATOM 1618 C C . SER B 1 29 ? -10.125 -19.484 8.398 1 43.72 29 SER B C 1
ATOM 1620 O O . SER B 1 29 ? -9.57 -18.672 7.652 1 43.72 29 SER B O 1
ATOM 1622 N N . LYS B 1 30 ? -10.531 -20.656 7.91 1 47.66 30 LYS B N 1
ATOM 1623 C CA . LYS B 1 30 ? -11.062 -20.766 6.559 1 47.66 30 LYS B CA 1
ATOM 1624 C C . LYS B 1 30 ? -11.688 -19.438 6.113 1 47.66 30 LYS B C 1
ATOM 1626 O O . LYS B 1 30 ? -12.461 -18.828 6.852 1 47.66 30 LYS B O 1
ATOM 1631 N N . PRO B 1 31 ? -10.977 -18.828 5.172 1 56.16 31 PRO B N 1
ATOM 1632 C CA . PRO B 1 31 ? -11.617 -17.578 4.734 1 56.16 31 PRO B CA 1
ATOM 1633 C C . PRO B 1 31 ? -13.141 -17.703 4.637 1 56.16 31 PRO B C 1
ATOM 1635 O O . PRO B 1 31 ? -13.648 -18.672 4.07 1 56.16 31 PRO B O 1
ATOM 1638 N N . SER B 1 32 ? -13.781 -17.047 5.512 1 65.75 32 SER B N 1
ATOM 1639 C CA . SER B 1 32 ? -15.242 -17 5.465 1 65.75 32 SER B CA 1
ATOM 1640 C C . SER B 1 32 ? -15.742 -16.75 4.047 1 65.75 32 SER B C 1
ATOM 1642 O O . SER B 1 32 ? -15.117 -16 3.289 1 65.75 32 SER B O 1
ATOM 1644 N N . ARG B 1 33 ? -16.578 -17.641 3.584 1 87.88 33 ARG B N 1
ATOM 1645 C CA . ARG B 1 33 ? -17.219 -17.453 2.289 1 87.88 33 ARG B CA 1
ATOM 1646 C C . ARG B 1 33 ? -17.844 -16.062 2.186 1 87.88 33 ARG B C 1
ATOM 1648 O O . ARG B 1 33 ? -18.656 -15.68 3.037 1 87.88 33 ARG B O 1
ATOM 1655 N N . PRO B 1 34 ? -17.406 -15.297 1.185 1 93.12 34 PRO B N 1
ATOM 1656 C CA . PRO B 1 34 ? -18.062 -14 0.978 1 93.12 34 PRO B CA 1
ATOM 1657 C C . PRO B 1 34 ? -19.484 -14.141 0.432 1 93.12 34 PRO B C 1
ATOM 1659 O O . PRO B 1 34 ? -19.844 -15.188 -0.111 1 93.12 34 PRO B O 1
ATOM 1662 N N . PRO B 1 35 ? -20.234 -13.172 0.666 1 90.31 35 PRO B N 1
ATOM 1663 C CA . PRO B 1 35 ? -21.578 -13.211 0.076 1 90.31 35 PRO B CA 1
ATOM 1664 C C . PRO B 1 35 ? -21.547 -13.289 -1.448 1 90.31 35 PRO B C 1
ATOM 1666 O O . PRO B 1 35 ? -20.547 -12.922 -2.07 1 90.31 35 PRO B O 1
ATOM 1669 N N . GLY B 1 36 ? -22.672 -13.852 -2.041 1 84.56 36 GLY B N 1
ATOM 1670 C CA . GLY B 1 36 ? -22.797 -13.938 -3.486 1 84.56 36 GLY B CA 1
ATOM 1671 C C . GLY B 1 36 ? -22.938 -15.367 -3.986 1 84.56 36 GLY B C 1
ATOM 1672 O O . GLY B 1 36 ? -22.781 -16.312 -3.217 1 84.56 36 GLY B O 1
ATOM 1673 N N . PRO B 1 37 ? -23.188 -15.43 -5.191 1 83.12 37 PRO B N 1
ATOM 1674 C CA . PRO B 1 37 ? -23.469 -16.766 -5.738 1 83.12 37 PRO B CA 1
ATOM 1675 C C . PRO B 1 37 ? -22.203 -17.531 -6.113 1 83.12 37 PRO B C 1
ATOM 1677 O O . PRO B 1 37 ? -21.125 -16.938 -6.168 1 83.12 37 PRO B O 1
ATOM 1680 N N . GLY B 1 38 ? -22.406 -18.906 -6.285 1 86.44 38 GLY B N 1
ATOM 1681 C CA . GLY B 1 38 ? -21.359 -19.75 -6.84 1 86.44 38 GLY B CA 1
ATOM 1682 C C . GLY B 1 38 ? -20.406 -20.281 -5.785 1 86.44 38 GLY B C 1
ATOM 1683 O O . GLY B 1 38 ? -20.453 -19.859 -4.629 1 86.44 38 GLY B O 1
ATOM 1684 N N . PRO B 1 39 ? -19.656 -21.141 -6.168 1 91.81 39 PRO B N 1
ATOM 1685 C CA . PRO B 1 39 ? -18.672 -21.719 -5.25 1 91.81 39 PRO B CA 1
ATOM 1686 C C . PRO B 1 39 ? -17.578 -20.719 -4.871 1 91.81 39 PRO B C 1
ATOM 1688 O O . PRO B 1 39 ? -17.266 -19.797 -5.648 1 91.81 39 PRO B O 1
ATOM 1691 N N . TRP B 1 40 ? -17.062 -20.906 -3.73 1 95.44 40 TRP B N 1
ATOM 1692 C CA . TRP B 1 40 ? -15.938 -20.078 -3.283 1 95.44 40 TRP B CA 1
ATOM 1693 C C . TRP B 1 40 ? -14.844 -20.953 -2.658 1 95.44 40 TRP B C 1
ATOM 1695 O O . TRP B 1 40 ? -15.133 -21.812 -1.827 1 95.44 40 TRP B O 1
ATOM 1705 N N . PRO B 1 41 ? -13.602 -20.703 -2.953 1 96.25 41 PRO B N 1
ATOM 1706 C CA . PRO B 1 41 ? -13.188 -19.797 -4.031 1 96.25 41 PRO B CA 1
ATOM 1707 C C . PRO B 1 41 ? -13.477 -20.375 -5.418 1 96.25 41 PRO B C 1
ATOM 1709 O O . PRO B 1 41 ? -13.602 -21.594 -5.574 1 96.25 41 PRO B O 1
ATOM 1712 N N . PRO B 1 42 ? -13.602 -19.469 -6.418 1 97.25 42 PRO B N 1
ATOM 1713 C CA . PRO B 1 42 ? -13.75 -19.984 -7.777 1 97.25 42 PRO B CA 1
ATOM 1714 C C . PRO B 1 42 ? -12.484 -20.672 -8.281 1 97.25 42 PRO B C 1
ATOM 1716 O O . PRO B 1 42 ? -11.391 -20.406 -7.777 1 97.25 42 PRO B O 1
ATOM 1719 N N . ARG B 1 43 ? -12.664 -21.516 -9.273 1 97.25 43 ARG B N 1
ATOM 1720 C CA . ARG B 1 43 ? -11.5 -22.109 -9.922 1 97.25 43 ARG B CA 1
ATOM 1721 C C . ARG B 1 43 ? -10.664 -21.047 -10.617 1 97.25 43 ARG B C 1
ATOM 1723 O O . ARG B 1 43 ? -9.43 -21.062 -10.531 1 97.25 43 ARG B O 1
ATOM 1730 N N . VAL B 1 44 ? -11.359 -20.203 -11.312 1 98.31 44 VAL B N 1
ATOM 1731 C CA . VAL B 1 44 ? -10.75 -19.062 -12 1 98.31 44 VAL B CA 1
ATOM 1732 C C . VAL B 1 44 ? -11.617 -17.828 -11.805 1 98.31 44 VAL B C 1
ATOM 1734 O O . VAL B 1 44 ? -12.844 -17.891 -11.898 1 98.31 44 VAL B O 1
ATOM 1737 N N . CYS B 1 45 ? -11.016 -16.719 -11.57 1 98.19 45 CYS B N 1
ATOM 1738 C CA . CYS B 1 45 ? -11.734 -15.469 -11.344 1 98.19 45 CYS B CA 1
ATOM 1739 C C . CYS B 1 45 ? -12.477 -15.039 -12.602 1 98.19 45 CYS B C 1
ATOM 1741 O O . CYS B 1 45 ? -12.18 -15.508 -13.695 1 98.19 45 CYS B O 1
ATOM 1743 N N . ASP B 1 46 ? -13.391 -14.117 -12.43 1 97.25 46 ASP B N 1
ATOM 1744 C CA . ASP B 1 46 ? -14.188 -13.539 -13.508 1 97.25 46 ASP B CA 1
ATOM 1745 C C . ASP B 1 46 ? -13.992 -12.023 -13.578 1 97.25 46 ASP B C 1
ATOM 1747 O O . ASP B 1 46 ? -14.336 -11.305 -12.633 1 97.25 46 ASP B O 1
ATOM 1751 N N . THR B 1 47 ? -13.531 -11.438 -14.703 1 97.62 47 THR B N 1
ATOM 1752 C CA . THR B 1 47 ? -13.258 -10.016 -14.875 1 97.62 47 THR B CA 1
ATOM 1753 C C . THR B 1 47 ? -14.562 -9.227 -14.992 1 97.62 47 THR B C 1
ATOM 1755 O O . THR B 1 47 ? -14.562 -8 -14.898 1 97.62 47 THR B O 1
ATOM 1758 N N . ARG B 1 48 ? -15.617 -9.898 -15.094 1 96.81 48 ARG B N 1
ATOM 1759 C CA . ARG B 1 48 ? -16.891 -9.211 -15.297 1 96.81 48 ARG B CA 1
ATOM 1760 C C . ARG B 1 48 ? -17.734 -9.234 -14.031 1 96.81 48 ARG B C 1
ATOM 1762 O O . ARG B 1 48 ? -18.844 -8.711 -14.008 1 96.81 48 ARG B O 1
ATOM 1769 N N . GLU B 1 49 ? -17.156 -9.898 -12.984 1 96.44 49 GLU B N 1
ATOM 1770 C CA . GLU B 1 49 ? -17.891 -9.891 -11.719 1 96.44 49 GLU B CA 1
ATOM 1771 C C . GLU B 1 49 ? -18.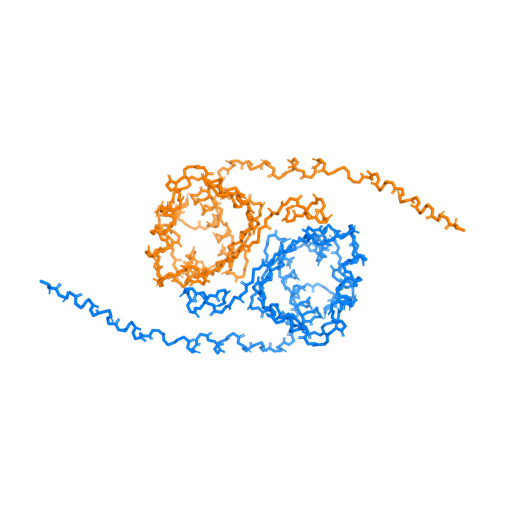25 -8.477 -11.305 1 96.44 49 GLU B C 1
ATOM 1773 O O . GLU B 1 49 ? -17.438 -7.559 -11.406 1 96.44 49 GLU B O 1
ATOM 1778 N N . SER B 1 50 ? -19.5 -8.305 -10.953 1 95.81 50 SER B N 1
ATOM 1779 C CA . SER B 1 50 ? -20.031 -7.039 -10.469 1 95.81 50 SER B CA 1
ATOM 1780 C C . SER B 1 50 ? -21.125 -7.262 -9.414 1 95.81 50 SER B C 1
ATOM 1782 O O . SER B 1 50 ? -21.312 -8.383 -8.945 1 95.81 50 SER B O 1
ATOM 1784 N N . GLY B 1 51 ? -21.719 -6.172 -8.938 1 94.44 51 GLY B N 1
ATOM 1785 C CA . GLY B 1 51 ? -22.812 -6.309 -7.996 1 94.44 51 GLY B CA 1
ATOM 1786 C C . GLY B 1 51 ? -22.516 -5.699 -6.641 1 94.44 51 GLY B C 1
ATOM 1787 O O . GLY B 1 51 ? -21.438 -5.145 -6.43 1 94.44 51 GLY B O 1
ATOM 1788 N N . PRO B 1 52 ? -23.453 -5.832 -5.75 1 93.56 52 PRO B N 1
ATOM 1789 C CA . PRO B 1 52 ? -23.375 -5.102 -4.48 1 93.56 52 PRO B CA 1
ATOM 1790 C C . PRO B 1 52 ? -22.344 -5.691 -3.523 1 93.56 52 PRO B C 1
ATOM 1792 O O . PRO B 1 52 ? -21.938 -5.031 -2.561 1 93.56 52 PRO B O 1
ATOM 1795 N N . TYR B 1 53 ? -21.891 -6.852 -3.832 1 94.62 53 TYR B N 1
ATOM 1796 C CA . TYR B 1 53 ? -20.953 -7.496 -2.908 1 94.62 53 TYR B CA 1
ATOM 1797 C C . TYR B 1 53 ? -19.547 -7.547 -3.498 1 94.62 53 TYR B C 1
ATOM 1799 O O . TYR B 1 53 ? -18.703 -8.289 -3.016 1 94.62 53 TYR B O 1
ATOM 1807 N N . LEU B 1 54 ? -19.344 -6.816 -4.523 1 96.88 54 LEU B N 1
ATOM 1808 C CA . LEU B 1 54 ? -18.078 -6.883 -5.238 1 96.88 54 LEU B CA 1
ATOM 1809 C C . LEU B 1 54 ? -16.906 -6.566 -4.305 1 96.88 54 LEU B C 1
ATOM 1811 O O . LEU B 1 54 ? -15.883 -7.25 -4.328 1 96.88 54 LEU B O 1
ATOM 1815 N N . GLN B 1 55 ? -17.094 -5.605 -3.486 1 96.31 55 GLN B N 1
ATOM 1816 C CA . GLN B 1 55 ? -15.992 -5.203 -2.611 1 96.31 55 GLN B CA 1
ATOM 1817 C C . GLN B 1 55 ? -15.664 -6.297 -1.596 1 96.31 55 GLN B C 1
ATOM 1819 O O . GLN B 1 55 ? -14.5 -6.586 -1.339 1 96.31 55 GLN B O 1
ATOM 1824 N N . GLU B 1 56 ? -16.656 -6.895 -1.027 1 96 56 GLU B N 1
ATOM 1825 C CA . GLU B 1 56 ? -16.453 -7.996 -0.09 1 96 56 GLU B CA 1
ATOM 1826 C C . GLU B 1 56 ? -15.805 -9.195 -0.777 1 96 56 GLU B C 1
ATOM 1828 O O . GLU B 1 56 ? -14.945 -9.852 -0.195 1 96 56 GLU B O 1
ATOM 1833 N N . ARG B 1 57 ? -16.219 -9.422 -1.935 1 97.81 57 ARG B N 1
ATOM 1834 C CA . ARG B 1 57 ? -15.68 -10.562 -2.664 1 97.81 57 ARG B CA 1
ATOM 1835 C C . ARG B 1 57 ? -14.25 -10.297 -3.117 1 97.81 57 ARG B C 1
ATOM 1837 O O . ARG B 1 57 ? -13.43 -11.211 -3.182 1 97.81 57 ARG B O 1
ATOM 1844 N N . GLN B 1 58 ? -13.93 -9.039 -3.395 1 98.44 58 GLN B N 1
ATOM 1845 C CA . GLN B 1 58 ? -12.547 -8.672 -3.705 1 98.44 58 GLN B CA 1
ATOM 1846 C C . GLN B 1 58 ? -11.641 -8.844 -2.49 1 98.44 58 GLN B C 1
ATOM 1848 O O . GLN B 1 58 ? -10.508 -9.305 -2.617 1 98.44 58 GLN B O 1
ATOM 1853 N N . GLN B 1 59 ? -12.164 -8.531 -1.364 1 98.31 59 GLN B N 1
ATOM 1854 C CA . GLN B 1 59 ? -11.391 -8.766 -0.15 1 98.31 59 GLN B CA 1
ATOM 1855 C C . GLN B 1 59 ? -11.148 -10.258 0.067 1 98.31 59 GLN B C 1
ATOM 1857 O O . GLN B 1 59 ? -10.047 -10.664 0.432 1 98.31 59 GLN B O 1
ATOM 1862 N N . ALA B 1 60 ? -12.164 -11.023 -0.155 1 98.19 60 ALA B N 1
ATOM 1863 C CA . ALA B 1 60 ? -12.023 -12.469 -0.013 1 98.19 60 ALA B CA 1
ATOM 1864 C C . ALA B 1 60 ? -11.039 -13.031 -1.035 1 98.19 60 ALA B C 1
ATOM 1866 O O . ALA B 1 60 ? -10.297 -13.969 -0.739 1 98.19 60 ALA B O 1
ATOM 1867 N N . ALA B 1 61 ? -11.078 -12.484 -2.225 1 98.56 61 ALA B N 1
ATOM 1868 C CA . ALA B 1 61 ? -10.117 -12.883 -3.25 1 98.56 61 ALA B CA 1
ATOM 1869 C C . ALA B 1 61 ? -8.688 -12.602 -2.805 1 98.56 61 ALA B C 1
ATOM 1871 O O . ALA B 1 61 ? -7.797 -13.438 -2.967 1 98.56 61 ALA B O 1
ATOM 1872 N N . LEU B 1 62 ? -8.477 -11.445 -2.254 1 98.69 62 LEU B N 1
ATOM 1873 C CA . LEU B 1 62 ? -7.164 -11.078 -1.741 1 98.69 62 LEU B CA 1
ATOM 1874 C C . LEU B 1 62 ? -6.715 -12.047 -0.654 1 98.69 62 LEU B C 1
ATOM 1876 O O . LEU B 1 62 ? -5.547 -12.453 -0.616 1 98.69 62 LEU B O 1
ATOM 1880 N N . GLU B 1 63 ? -7.594 -12.406 0.205 1 98.19 63 GLU B N 1
ATOM 1881 C CA . GLU B 1 63 ? -7.266 -13.344 1.275 1 98.19 63 GLU B CA 1
ATOM 1882 C C . GLU B 1 63 ? -6.887 -14.711 0.717 1 98.19 63 GLU B C 1
ATOM 1884 O O . GLU B 1 63 ? -5.961 -15.359 1.216 1 98.19 63 GLU B O 1
ATOM 1889 N N . ASP B 1 64 ? -7.602 -15.109 -0.273 1 98.5 64 ASP B N 1
ATOM 1890 C CA . ASP B 1 64 ? -7.254 -16.375 -0.909 1 98.5 64 ASP B CA 1
ATOM 1891 C C . ASP B 1 64 ? -5.914 -16.281 -1.633 1 98.5 64 ASP B C 1
ATOM 1893 O O . ASP B 1 64 ? -5.121 -17.234 -1.61 1 98.5 64 ASP B O 1
ATOM 1897 N N . TRP B 1 65 ? -5.688 -15.188 -2.281 1 98.62 65 TRP B N 1
ATOM 1898 C CA . TRP B 1 65 ? -4.379 -14.938 -2.875 1 98.62 65 TRP B CA 1
ATOM 1899 C C . TRP B 1 65 ? -3.275 -15.055 -1.829 1 98.62 65 TRP B C 1
ATOM 1901 O O . TRP B 1 65 ? -2.258 -15.711 -2.061 1 98.62 65 TRP B O 1
ATOM 1911 N N . ASN B 1 66 ? -3.467 -14.398 -0.706 1 98.38 66 ASN B N 1
ATOM 1912 C CA . ASN B 1 66 ? -2.477 -14.445 0.366 1 98.38 66 ASN B CA 1
ATOM 1913 C C . ASN B 1 66 ? -2.174 -15.883 0.785 1 98.38 66 ASN B C 1
ATOM 1915 O O . ASN B 1 66 ? -1.015 -16.234 0.998 1 98.38 66 ASN B O 1
ATOM 1919 N N . LEU B 1 67 ? -3.188 -16.656 0.885 1 97.88 67 LEU B N 1
ATOM 1920 C CA . LEU B 1 67 ? -3.027 -18.047 1.276 1 97.88 67 LEU B CA 1
ATOM 1921 C C . LEU B 1 67 ? -2.254 -18.828 0.218 1 97.88 67 LEU B C 1
ATOM 1923 O O . LEU B 1 67 ? -1.272 -19.5 0.533 1 97.88 67 LEU B O 1
ATOM 1927 N N . LEU B 1 68 ? -2.646 -18.688 -1.028 1 98.25 68 LEU B N 1
ATOM 1928 C CA . LEU B 1 68 ? -2.041 -19.469 -2.1 1 98.25 68 LEU B CA 1
ATOM 1929 C C . LEU B 1 68 ? -0.61 -19.016 -2.365 1 98.25 68 LEU B C 1
ATOM 1931 O O . LEU B 1 68 ? 0.309 -19.828 -2.418 1 98.25 68 LEU B O 1
ATOM 1935 N N . PHE B 1 69 ? -0.419 -17.719 -2.482 1 98.44 69 PHE B N 1
ATOM 1936 C CA . PHE B 1 69 ? 0.84 -17.172 -2.973 1 98.44 69 PHE B CA 1
ATOM 1937 C C . PHE B 1 69 ? 1.862 -17.078 -1.847 1 98.44 69 PHE B C 1
ATOM 1939 O O . PHE B 1 69 ? 2.965 -17.609 -1.955 1 98.44 69 PHE B O 1
ATOM 1946 N N . TYR B 1 70 ? 1.471 -16.484 -0.781 1 97.94 70 TYR B N 1
ATOM 1947 C CA . TYR B 1 70 ? 2.453 -16.203 0.26 1 97.94 70 TYR B CA 1
ATOM 1948 C C . TYR B 1 70 ? 2.615 -17.391 1.195 1 97.94 70 TYR B C 1
ATOM 1950 O O . TYR B 1 70 ? 3.736 -17.75 1.56 1 97.94 70 TYR B O 1
ATOM 1958 N N . LYS B 1 71 ? 1.569 -17.953 1.612 1 96.62 71 LYS B N 1
ATOM 1959 C CA . LYS B 1 71 ? 1.638 -19 2.613 1 96.62 71 LYS B CA 1
ATOM 1960 C C . LYS B 1 71 ? 2.006 -20.344 1.975 1 96.62 71 LYS B C 1
ATOM 1962 O O . LYS B 1 71 ? 2.973 -20.984 2.387 1 96.62 71 LYS B O 1
ATOM 1967 N N . ASN B 1 72 ? 1.244 -20.766 0.917 1 97 72 ASN B N 1
ATOM 1968 C CA . ASN B 1 72 ? 1.442 -22.078 0.312 1 97 72 ASN B CA 1
ATOM 1969 C C . ASN B 1 72 ? 2.561 -22.062 -0.727 1 97 72 ASN B C 1
ATOM 1971 O O . ASN B 1 72 ? 3.01 -23.109 -1.186 1 97 72 ASN B O 1
ATOM 1975 N N . ARG B 1 73 ? 2.918 -20.859 -1.171 1 97.12 73 ARG B N 1
ATOM 1976 C CA . ARG B 1 73 ? 3.951 -20.688 -2.186 1 97.12 73 ARG B CA 1
ATOM 1977 C C . ARG B 1 73 ? 3.551 -21.359 -3.496 1 97.12 73 ARG B C 1
ATOM 1979 O O . ARG B 1 73 ? 4.395 -21.922 -4.195 1 97.12 73 ARG B O 1
ATOM 1986 N N . ASP B 1 74 ? 2.27 -21.375 -3.666 1 97.56 74 ASP B N 1
ATOM 1987 C CA . ASP B 1 74 ? 1.717 -21.938 -4.895 1 97.56 74 ASP B CA 1
ATOM 1988 C C . ASP B 1 74 ? 1.621 -20.891 -5.988 1 97.56 74 ASP B C 1
ATOM 1990 O O . ASP B 1 74 ? 0.539 -20.359 -6.266 1 97.56 74 ASP B O 1
ATOM 1994 N N . ILE B 1 75 ? 2.705 -20.656 -6.703 1 97.94 75 ILE B N 1
ATOM 1995 C CA . ILE B 1 75 ? 2.797 -19.594 -7.695 1 97.94 75 ILE B CA 1
ATOM 1996 C C . ILE B 1 75 ? 1.817 -19.859 -8.836 1 97.94 75 ILE B C 1
ATOM 1998 O O . ILE B 1 75 ? 0.96 -19.031 -9.141 1 97.94 75 ILE B O 1
ATOM 2002 N N . LEU B 1 76 ? 1.915 -21.016 -9.391 1 97.62 76 LEU B N 1
ATOM 2003 C CA . LEU B 1 76 ? 1.095 -21.312 -10.562 1 97.62 76 LEU B CA 1
ATOM 2004 C C . LEU B 1 76 ? -0.385 -21.328 -10.195 1 97.62 76 LEU B C 1
ATOM 2006 O O . LEU B 1 76 ? -1.218 -20.797 -10.938 1 97.62 76 LEU B O 1
ATOM 2010 N N . GLY B 1 77 ? -0.722 -21.938 -9.039 1 98.31 77 GLY B N 1
ATOM 2011 C CA . GLY B 1 77 ? -2.109 -21.984 -8.609 1 98.31 77 GLY B CA 1
ATOM 2012 C C . GLY B 1 77 ? -2.699 -20.609 -8.344 1 98.31 77 GLY B C 1
ATOM 2013 O O . GLY B 1 77 ? -3.85 -20.344 -8.703 1 98.31 77 GLY B O 1
ATOM 2014 N N . SER B 1 78 ? -1.947 -19.75 -7.711 1 98.56 78 SER B N 1
ATOM 2015 C CA . SER B 1 78 ? -2.432 -18.406 -7.426 1 98.56 78 SER B CA 1
ATOM 2016 C C . SER B 1 78 ? -2.645 -17.609 -8.711 1 98.56 78 SER B C 1
ATOM 2018 O O . SER B 1 78 ? -3.658 -16.922 -8.867 1 98.56 78 SER B O 1
ATOM 2020 N N . PHE B 1 79 ? -1.694 -17.719 -9.672 1 98.75 79 PHE B N 1
ATOM 2021 C CA . PHE B 1 79 ? -1.81 -17 -10.938 1 98.75 79 PHE B CA 1
ATOM 2022 C C . PHE B 1 79 ? -2.963 -17.547 -11.766 1 98.75 79 PHE B C 1
ATOM 2024 O O . PHE B 1 79 ? -3.699 -16.797 -12.398 1 98.75 79 PHE B O 1
ATOM 2031 N N . ASN B 1 80 ? -3.107 -18.875 -11.805 1 98.75 80 ASN B N 1
ATOM 2032 C CA . ASN B 1 80 ? -4.184 -19.469 -12.586 1 98.75 80 ASN B CA 1
ATOM 2033 C C . ASN B 1 80 ? -5.555 -19.031 -12.078 1 98.75 80 ASN B C 1
ATOM 2035 O O . ASN B 1 80 ? -6.48 -18.844 -12.867 1 98.75 80 ASN B O 1
ATOM 2039 N N . ARG B 1 81 ? -5.691 -18.891 -10.836 1 98.75 81 ARG B N 1
ATOM 2040 C CA . ARG B 1 81 ? -6.996 -18.578 -10.266 1 98.75 81 ARG B CA 1
ATOM 2041 C C . ARG B 1 81 ? -7.289 -17.078 -10.367 1 98.75 81 ARG B C 1
ATOM 2043 O O . ARG B 1 81 ? -8.383 -16.688 -10.766 1 98.75 81 ARG B O 1
ATOM 2050 N N . TRP B 1 82 ? -6.312 -16.234 -10.055 1 98.75 82 TRP B N 1
ATOM 2051 C CA . TRP B 1 82 ? -6.617 -14.828 -9.789 1 98.75 82 TRP B CA 1
ATOM 2052 C C . TRP B 1 82 ? -5.992 -13.922 -10.852 1 98.75 82 TRP B C 1
ATOM 2054 O O . TRP B 1 82 ? -6.316 -12.734 -10.93 1 98.75 82 TRP B O 1
ATOM 2064 N N . ILE B 1 83 ? -5.066 -14.469 -11.711 1 98.69 83 ILE B N 1
ATOM 2065 C CA . ILE B 1 83 ? -4.422 -13.742 -12.797 1 98.69 83 ILE B CA 1
ATOM 2066 C C . ILE B 1 83 ? -4.426 -14.602 -14.062 1 98.69 83 ILE B C 1
ATOM 2068 O O . ILE B 1 83 ? -3.365 -14.898 -14.625 1 98.69 83 ILE B O 1
ATOM 2072 N N . PRO B 1 84 ? -5.547 -14.891 -14.602 1 96.88 84 PRO B N 1
ATOM 2073 C CA . PRO B 1 84 ? -5.598 -15.805 -15.742 1 96.88 84 PRO B CA 1
ATOM 2074 C C . PRO B 1 84 ? -5.246 -15.117 -17.062 1 96.88 84 PRO B C 1
ATOM 2076 O O . PRO B 1 84 ? -4.898 -15.789 -18.031 1 96.88 84 PRO B O 1
ATOM 2079 N N . GLY B 1 85 ? -5.336 -13.789 -17.109 1 93.62 85 GLY B N 1
ATOM 2080 C CA . GLY B 1 85 ? -5.242 -13.094 -18.375 1 93.62 85 GLY B CA 1
ATOM 2081 C C . GLY B 1 85 ? -4.25 -11.953 -18.359 1 93.62 85 GLY B C 1
ATOM 2082 O O . GLY B 1 85 ? -3.1 -12.125 -17.953 1 93.62 85 GLY B O 1
ATOM 2083 N N . GLN B 1 86 ? -4.797 -10.812 -18.719 1 90 86 GLN B N 1
ATOM 2084 C CA . GLN B 1 86 ? -3.977 -9.609 -18.828 1 90 86 GLN B CA 1
ATOM 2085 C C . GLN B 1 86 ? -3.277 -9.297 -17.5 1 90 86 GLN B C 1
ATOM 2087 O O . GLN B 1 86 ? -3.863 -9.469 -16.438 1 90 86 GLN B O 1
ATOM 2092 N N . TRP B 1 87 ? -2.092 -8.953 -17.75 1 96.12 87 TRP B N 1
ATOM 2093 C CA . TRP B 1 87 ? -1.288 -8.578 -16.578 1 96.12 87 TRP B CA 1
ATOM 2094 C C . TRP B 1 87 ? -0.308 -7.465 -16.938 1 96.12 87 TRP B C 1
ATOM 2096 O O . TRP B 1 87 ? 0.685 -7.695 -17.625 1 96.12 87 TRP B O 1
ATOM 2106 N N . ILE B 1 88 ? -0.586 -6.289 -16.469 1 98.56 88 ILE B N 1
ATOM 2107 C CA . ILE B 1 88 ? 0.341 -5.164 -16.562 1 98.56 88 ILE B CA 1
ATOM 2108 C C . ILE B 1 88 ? 1.25 -5.145 -15.336 1 98.56 88 ILE B C 1
ATOM 2110 O O . ILE B 1 88 ? 0.777 -5 -14.211 1 98.56 88 ILE B O 1
ATOM 2114 N N . ASN B 1 89 ? 2.52 -5.34 -15.586 1 98.69 89 ASN B N 1
ATOM 2115 C CA . ASN B 1 89 ? 3.469 -5.473 -14.484 1 98.69 89 ASN B CA 1
ATOM 2116 C C . ASN B 1 89 ? 4.402 -4.27 -14.398 1 98.69 89 ASN B C 1
ATOM 2118 O O . ASN B 1 89 ? 5.141 -3.986 -15.344 1 98.69 89 ASN B O 1
ATOM 2122 N N . HIS B 1 90 ? 4.418 -3.574 -13.227 1 98.81 90 HIS B N 1
ATOM 2123 C CA . HIS B 1 90 ? 5.266 -2.404 -13.031 1 98.81 90 HIS B CA 1
ATOM 2124 C C . HIS B 1 90 ? 6.48 -2.74 -12.172 1 98.81 90 HIS B C 1
ATOM 2126 O O . HIS B 1 90 ? 7.211 -1.844 -11.75 1 98.81 90 HIS B O 1
ATOM 2132 N N . SER B 1 91 ? 6.715 -3.996 -11.883 1 98.62 91 SER B N 1
ATOM 2133 C CA . SER B 1 91 ? 7.93 -4.363 -11.164 1 98.62 91 SER B CA 1
ATOM 2134 C C . SER B 1 91 ? 9.172 -3.9 -11.906 1 98.62 91 SER B C 1
ATOM 2136 O O . SER B 1 91 ? 9.305 -4.121 -13.109 1 98.62 91 SER B O 1
ATOM 2138 N N . PRO B 1 92 ? 10.07 -3.393 -11.195 1 98.5 92 PRO B N 1
ATOM 2139 C CA . PRO B 1 92 ? 11.242 -2.838 -11.883 1 98.5 92 PRO B CA 1
ATOM 2140 C C . PRO B 1 92 ? 12.07 -3.906 -12.586 1 98.5 92 PRO B C 1
ATOM 2142 O O . PRO B 1 92 ? 12.758 -3.613 -13.57 1 98.5 92 PRO B O 1
ATOM 2145 N N . GLY B 1 93 ? 12.008 -5.102 -12.109 1 97.19 93 GLY B N 1
ATOM 2146 C CA . GLY B 1 93 ? 12.828 -6.16 -12.672 1 97.19 93 GLY B CA 1
ATOM 2147 C C . GLY B 1 93 ? 12.133 -6.949 -13.758 1 97.19 93 GLY B C 1
ATOM 2148 O O . GLY B 1 93 ? 12.703 -7.883 -14.328 1 97.19 93 GLY B O 1
ATOM 2149 N N . ALA B 1 94 ? 10.883 -6.598 -14.039 1 98.31 94 ALA B N 1
ATOM 2150 C CA . ALA B 1 94 ? 10.156 -7.34 -15.07 1 98.31 94 ALA B CA 1
ATOM 2151 C C . ALA B 1 94 ? 10.844 -7.215 -16.422 1 98.31 94 ALA B C 1
ATOM 2153 O O . ALA B 1 94 ? 11.273 -6.129 -16.812 1 98.31 94 ALA B O 1
ATOM 2154 N N . THR B 1 95 ? 10.922 -8.328 -17.125 1 97.75 95 THR B N 1
ATOM 2155 C CA . THR B 1 95 ? 11.586 -8.344 -18.422 1 97.75 95 THR B CA 1
ATOM 2156 C C . THR B 1 95 ? 10.555 -8.367 -19.547 1 97.75 95 THR B C 1
ATOM 2158 O O . THR B 1 95 ? 10.891 -8.125 -20.719 1 97.75 95 THR B O 1
ATOM 2161 N N . ALA B 1 96 ? 9.359 -8.656 -19.141 1 97.69 96 ALA B N 1
ATOM 2162 C CA . ALA B 1 96 ? 8.258 -8.68 -20.094 1 97.69 96 ALA B CA 1
ATOM 2163 C C . ALA B 1 96 ? 6.918 -8.453 -19.406 1 97.69 96 ALA B C 1
ATOM 2165 O O . ALA B 1 96 ? 6.812 -8.609 -18.188 1 97.69 96 ALA B O 1
ATOM 2166 N N . GLN B 1 97 ? 5.938 -8.031 -20.234 1 98.12 97 GLN B N 1
ATOM 2167 C CA . GLN B 1 97 ? 4.566 -7.953 -19.75 1 98.12 97 GLN B CA 1
ATOM 2168 C C . GLN B 1 97 ? 3.879 -9.312 -19.828 1 98.12 97 GLN B C 1
ATOM 2170 O O . GLN B 1 97 ? 4.414 -10.258 -20.406 1 98.12 97 GLN B O 1
ATOM 2175 N N . GLY B 1 98 ? 2.713 -9.352 -19.156 1 97.62 98 GLY B N 1
ATOM 2176 C CA . GLY B 1 98 ? 2.018 -10.625 -19.062 1 97.62 98 GLY B CA 1
ATOM 2177 C C . GLY B 1 98 ? 2.42 -11.438 -17.844 1 97.62 98 GLY B C 1
ATOM 2178 O O . GLY B 1 98 ? 3.389 -11.109 -17.172 1 97.62 98 GLY B O 1
ATOM 2179 N N . ARG B 1 99 ? 1.76 -12.477 -17.609 1 97.62 99 ARG B N 1
ATOM 2180 C CA . ARG B 1 99 ? 1.936 -13.227 -16.375 1 97.62 99 ARG B CA 1
ATOM 2181 C C . ARG B 1 99 ? 3.117 -14.188 -16.484 1 97.62 99 ARG B C 1
ATOM 2183 O O . ARG B 1 99 ? 3.703 -14.57 -15.469 1 97.62 99 ARG B O 1
ATOM 2190 N N . GLU B 1 100 ? 3.568 -14.555 -17.703 1 97.75 100 GLU B N 1
ATOM 2191 C CA . GLU B 1 100 ? 4.543 -15.625 -17.891 1 97.75 100 GLU B CA 1
ATOM 2192 C C . GLU B 1 100 ? 5.902 -15.234 -17.312 1 97.75 100 GLU B C 1
ATOM 2194 O O . GLU B 1 100 ? 6.551 -16.047 -16.641 1 97.75 100 GLU B O 1
ATOM 2199 N N . ASP B 1 101 ? 6.359 -14.039 -17.609 1 97.62 101 ASP B N 1
ATOM 2200 C CA . ASP B 1 101 ? 7.629 -13.562 -17.062 1 97.62 101 ASP B CA 1
ATOM 2201 C C . ASP B 1 101 ? 7.625 -13.609 -15.539 1 97.62 101 ASP B C 1
ATOM 2203 O O . ASP B 1 101 ? 8.602 -14.047 -14.922 1 97.62 101 ASP B O 1
ATOM 2207 N N . ALA B 1 102 ? 6.516 -13.156 -14.984 1 97.62 102 ALA B N 1
ATOM 2208 C CA . ALA B 1 102 ? 6.398 -13.141 -13.523 1 97.62 102 ALA B CA 1
ATOM 2209 C C . ALA B 1 102 ? 6.418 -14.555 -12.953 1 97.62 102 ALA B C 1
ATOM 2211 O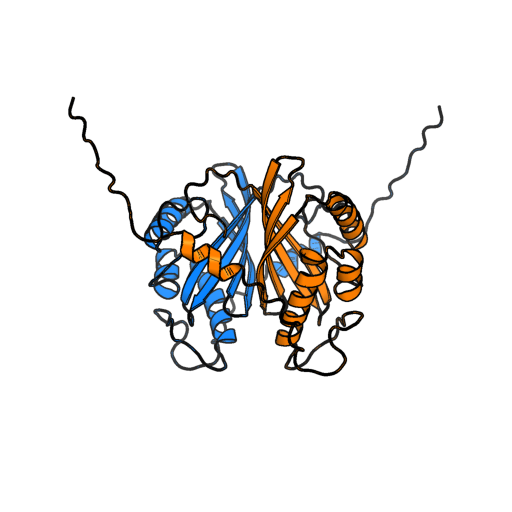 O . ALA B 1 102 ? 7.113 -14.828 -11.977 1 97.62 102 ALA B O 1
ATOM 2212 N N . ILE B 1 103 ? 5.672 -15.422 -13.578 1 98 103 ILE B N 1
ATOM 2213 C CA . ILE B 1 103 ? 5.609 -16.812 -13.117 1 98 103 ILE B CA 1
ATOM 2214 C C . ILE B 1 103 ? 7.004 -17.422 -13.156 1 98 103 ILE B C 1
ATOM 2216 O O . ILE B 1 103 ? 7.422 -18.094 -12.203 1 98 103 ILE B O 1
ATOM 2220 N N . GLN B 1 104 ? 7.73 -17.203 -14.211 1 97.44 104 GLN B N 1
ATOM 2221 C CA . GLN B 1 104 ? 9.07 -17.766 -14.352 1 97.44 104 GLN B CA 1
ATOM 2222 C C . GLN B 1 104 ? 10.008 -17.203 -13.281 1 97.44 104 GLN B C 1
ATOM 2224 O O . GLN B 1 104 ? 10.727 -17.969 -12.625 1 97.44 104 GLN B O 1
ATOM 2229 N N . ARG B 1 105 ? 10.031 -15.992 -13.094 1 96.5 105 ARG B N 1
ATOM 2230 C CA . ARG B 1 105 ? 10.93 -15.344 -12.141 1 96.5 105 ARG B CA 1
ATOM 2231 C C . ARG B 1 105 ? 10.586 -15.75 -10.711 1 96.5 105 ARG B C 1
ATOM 2233 O O . ARG B 1 105 ? 11.484 -16.016 -9.906 1 96.5 105 ARG B O 1
ATOM 2240 N N . LEU B 1 106 ? 9.328 -15.781 -10.414 1 97.25 106 LEU B N 1
ATOM 2241 C CA . LEU B 1 106 ? 8.891 -16.125 -9.07 1 97.25 106 LEU B CA 1
ATOM 2242 C C . LEU B 1 106 ? 9.141 -17.609 -8.781 1 97.25 106 LEU B C 1
ATOM 2244 O O . LEU B 1 106 ? 9.516 -17.969 -7.664 1 97.25 106 LEU B O 1
ATOM 2248 N N . THR B 1 107 ? 8.883 -18.422 -9.805 1 96.75 107 THR B N 1
ATOM 2249 C CA . THR B 1 107 ? 9.18 -19.844 -9.641 1 96.75 107 THR B CA 1
ATOM 2250 C C . THR B 1 107 ? 10.664 -20.047 -9.359 1 96.75 107 THR B C 1
ATOM 2252 O O . THR B 1 107 ? 11.031 -20.828 -8.477 1 96.75 107 THR B O 1
ATOM 2255 N N . ALA B 1 108 ? 11.516 -19.359 -10.031 1 95.62 108 ALA B N 1
ATOM 2256 C CA . ALA B 1 108 ? 12.953 -19.422 -9.797 1 95.62 108 ALA B CA 1
ATOM 2257 C C . ALA B 1 108 ? 13.305 -18.922 -8.398 1 95.62 108 ALA B C 1
ATOM 2259 O O . ALA B 1 108 ? 14.086 -19.562 -7.68 1 95.62 108 ALA B O 1
ATOM 2260 N N . LEU B 1 109 ? 12.75 -17.859 -8.023 1 94.56 109 LEU B N 1
ATOM 2261 C CA . LEU B 1 109 ? 13.008 -17.266 -6.715 1 94.56 109 LEU B CA 1
ATOM 2262 C C . LEU B 1 109 ? 12.594 -18.219 -5.594 1 94.56 109 LEU B C 1
ATOM 2264 O O . LEU B 1 109 ? 13.352 -18.422 -4.641 1 94.56 109 LEU B O 1
ATOM 2268 N N . PHE B 1 110 ? 11.492 -18.828 -5.734 1 94.06 110 PHE B N 1
ATOM 2269 C CA . PHE B 1 110 ? 10.922 -19.656 -4.672 1 94.06 110 PHE B CA 1
ATOM 2270 C C . PHE B 1 110 ? 11.508 -21.062 -4.707 1 94.06 110 PHE B C 1
ATOM 2272 O O . PHE B 1 110 ? 11.219 -21.875 -3.836 1 94.06 110 PHE B O 1
ATOM 2279 N N . SER B 1 111 ? 12.305 -21.344 -5.723 1 94.38 111 SER B N 1
ATOM 2280 C CA . SER B 1 111 ? 13.031 -22.609 -5.711 1 94.38 111 SER B CA 1
ATOM 2281 C C . SER B 1 111 ? 13.992 -22.672 -4.527 1 94.38 111 SER B C 1
ATOM 2283 O O . SER B 1 111 ? 14.383 -23.766 -4.113 1 94.38 111 SER B O 1
ATOM 2285 N N . ASP B 1 112 ? 14.438 -21.5 -4.098 1 95.19 112 ASP B N 1
ATOM 2286 C CA . ASP B 1 112 ? 15.125 -21.422 -2.812 1 95.19 112 ASP B CA 1
ATOM 2287 C C . ASP B 1 112 ? 14.133 -21.453 -1.653 1 95.19 112 ASP B C 1
ATOM 2289 O O . ASP B 1 112 ? 13.414 -20.484 -1.417 1 95.19 112 ASP B O 1
ATOM 2293 N N . PRO B 1 113 ? 14.078 -22.531 -0.902 1 94.69 113 PRO B N 1
ATOM 2294 C CA . PRO B 1 113 ? 13.055 -22.672 0.138 1 94.69 113 PRO B CA 1
ATOM 2295 C C . PRO B 1 113 ? 13.266 -21.719 1.31 1 94.69 113 PRO B C 1
ATOM 2297 O O . PRO B 1 113 ? 12.375 -21.562 2.146 1 94.69 113 PRO B O 1
ATOM 2300 N N . SER B 1 114 ? 14.422 -21.125 1.35 1 96.12 114 SER B N 1
ATOM 2301 C CA . SER B 1 114 ? 14.703 -20.234 2.465 1 96.12 114 SER B CA 1
ATOM 2302 C C . SER B 1 114 ? 14.109 -18.844 2.223 1 96.12 114 SER B C 1
ATOM 2304 O O . SER B 1 114 ? 14.008 -18.047 3.148 1 96.12 114 SER B O 1
ATOM 2306 N N . VAL B 1 115 ? 13.797 -18.562 0.99 1 97.44 115 VAL B N 1
ATOM 2307 C CA . VAL B 1 115 ? 13.148 -17.297 0.667 1 97.44 115 VAL B CA 1
ATOM 2308 C C . VAL B 1 115 ? 11.742 -17.266 1.265 1 97.44 115 VAL B C 1
ATOM 2310 O O . VAL B 1 115 ? 10.984 -18.234 1.144 1 97.44 115 VAL B O 1
ATOM 2313 N N . GLN B 1 116 ? 11.445 -16.125 1.993 1 97.12 116 GLN B N 1
ATOM 2314 C CA . GLN B 1 116 ? 10.133 -16.016 2.621 1 97.12 116 GLN B CA 1
ATOM 2315 C C . GLN B 1 116 ? 9.5 -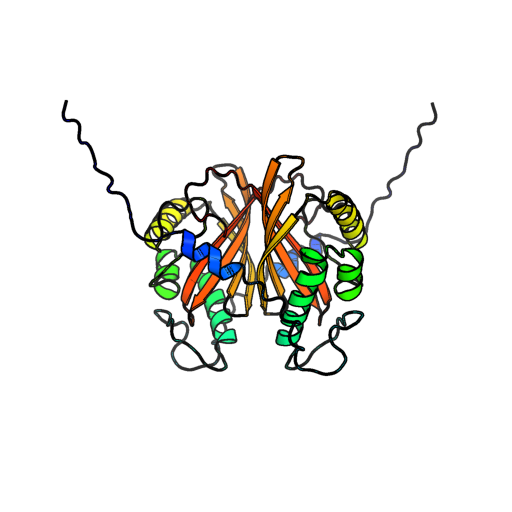14.656 2.338 1 97.12 116 GLN B C 1
ATOM 2317 O O . GLN B 1 116 ? 10.195 -13.633 2.342 1 97.12 116 GLN B O 1
ATOM 2322 N N . MET B 1 117 ? 8.25 -14.703 2.068 1 98.19 117 MET B N 1
ATOM 2323 C CA . MET B 1 117 ? 7.383 -13.531 2.07 1 98.19 117 MET B CA 1
ATOM 2324 C C . MET B 1 117 ? 6.293 -13.664 3.131 1 98.19 117 MET B C 1
ATOM 2326 O O . MET B 1 117 ? 5.449 -14.555 3.053 1 98.19 117 MET B O 1
ATOM 2330 N N . ILE B 1 118 ? 6.332 -12.805 4.133 1 98.25 118 ILE B N 1
ATOM 2331 C CA . ILE B 1 118 ? 5.449 -12.914 5.289 1 98.25 118 ILE B CA 1
ATOM 2332 C C . ILE B 1 118 ? 4.547 -11.688 5.375 1 98.25 118 ILE B C 1
ATOM 2334 O O . ILE B 1 118 ? 4.973 -10.625 5.844 1 98.25 118 ILE B O 1
ATOM 2338 N N . PRO B 1 119 ? 3.305 -11.82 4.961 1 98.56 119 PRO B N 1
ATOM 2339 C CA . PRO B 1 119 ? 2.408 -10.664 5.008 1 98.56 119 PRO B CA 1
ATOM 2340 C C . PRO B 1 119 ? 2.219 -10.117 6.422 1 98.56 119 PRO B C 1
ATOM 2342 O O . PRO B 1 119 ? 2.117 -10.898 7.379 1 98.56 119 PRO B O 1
ATOM 2345 N N . PHE B 1 120 ? 2.25 -8.812 6.57 1 98.5 120 PHE B N 1
ATOM 2346 C CA . PHE B 1 120 ? 1.964 -8.086 7.801 1 98.5 120 PHE B CA 1
ATOM 2347 C C . PHE B 1 120 ? 0.548 -7.523 7.777 1 98.5 120 PHE B C 1
ATOM 2349 O O . PHE B 1 120 ? -0.211 -7.699 8.734 1 98.5 120 PHE B O 1
ATOM 2356 N N . ASN B 1 121 ? 0.223 -6.891 6.656 1 97.94 121 ASN B N 1
ATOM 2357 C CA . ASN B 1 121 ? -1.091 -6.297 6.434 1 97.94 121 ASN B CA 1
ATOM 2358 C C . ASN B 1 121 ? -1.51 -6.395 4.969 1 97.94 121 ASN B C 1
ATOM 2360 O O . ASN B 1 121 ? -0.667 -6.332 4.07 1 97.94 121 ASN B O 1
ATOM 2364 N N . SER B 1 122 ? -2.779 -6.562 4.809 1 98.62 122 SER B N 1
ATOM 2365 C CA . SER B 1 122 ? -3.336 -6.609 3.461 1 98.62 122 SER B CA 1
ATOM 2366 C C . SER B 1 122 ? -4.801 -6.184 3.451 1 98.62 122 SER B C 1
ATOM 2368 O O . SER B 1 122 ? -5.57 -6.562 4.34 1 98.62 122 SER B O 1
ATOM 2370 N N . PHE B 1 123 ? -5.184 -5.355 2.494 1 98.75 123 PHE B N 1
ATOM 2371 C CA . PHE B 1 123 ? -6.574 -4.945 2.367 1 98.75 123 PHE B CA 1
ATOM 2372 C C . PHE B 1 123 ? -6.883 -4.52 0.936 1 98.75 123 PHE B C 1
ATOM 2374 O O . PHE B 1 123 ? -5.973 -4.246 0.154 1 98.75 123 PHE B O 1
ATOM 2381 N N . SER B 1 124 ? -8.188 -4.512 0.639 1 98.75 124 SER B N 1
ATOM 2382 C CA . SER B 1 124 ? -8.648 -4.035 -0.661 1 98.75 124 SER B CA 1
ATOM 2383 C C . SER B 1 124 ? -9.695 -2.939 -0.506 1 98.75 124 SER B C 1
ATOM 2385 O O . SER B 1 124 ? -10.305 -2.799 0.558 1 98.75 124 SER B O 1
ATOM 2387 N N . GLY B 1 125 ? -9.789 -2.141 -1.493 1 98.19 125 GLY B N 1
ATOM 2388 C CA . GLY B 1 125 ? -10.773 -1.075 -1.595 1 98.19 125 GLY B CA 1
ATOM 2389 C C . GLY B 1 125 ? -10.758 -0.372 -2.939 1 98.19 125 GLY B C 1
ATOM 2390 O O . GLY B 1 125 ? -9.703 -0.232 -3.559 1 98.19 125 GLY B O 1
ATOM 2391 N N . GLN B 1 126 ? -11.922 0.057 -3.326 1 97.38 126 GLN B N 1
ATOM 2392 C CA . GLN B 1 126 ? -12.055 0.875 -4.527 1 97.38 126 GLN B CA 1
ATOM 2393 C C . GLN B 1 126 ? -11.508 0.149 -5.75 1 97.38 126 GLN B C 1
ATOM 2395 O O . GLN B 1 126 ? -10.945 0.778 -6.652 1 97.38 126 GLN B O 1
ATOM 2400 N N . GLY B 1 127 ? -11.539 -1.164 -5.715 1 98.44 127 GLY B N 1
ATOM 2401 C CA . GLY B 1 127 ? -11.102 -1.937 -6.867 1 98.44 127 GLY B CA 1
ATOM 2402 C C . GLY B 1 127 ? -9.602 -2.182 -6.879 1 98.44 127 GLY B C 1
ATOM 2403 O O . GLY B 1 127 ? -9.047 -2.613 -7.895 1 98.44 127 GLY B O 1
ATOM 2404 N N . TYR B 1 128 ? -8.992 -1.893 -5.793 1 98.88 128 TYR B N 1
ATOM 2405 C CA . TYR B 1 128 ? -7.555 -2.115 -5.66 1 98.88 128 TYR B CA 1
ATOM 2406 C C . TYR B 1 128 ? -7.242 -2.953 -4.426 1 98.88 128 TYR B C 1
ATOM 2408 O O . TYR B 1 128 ? -8.117 -3.18 -3.586 1 98.88 128 TYR B O 1
ATOM 2416 N N . ALA B 1 129 ? -6.008 -3.477 -4.359 1 98.94 129 ALA B N 1
ATOM 2417 C CA . ALA B 1 129 ? -5.527 -4.219 -3.195 1 98.94 129 ALA B CA 1
ATOM 2418 C C . ALA B 1 129 ? -4.078 -3.857 -2.873 1 98.94 129 ALA B C 1
ATOM 2420 O O . ALA B 1 129 ? -3.324 -3.447 -3.758 1 98.94 129 ALA B O 1
ATOM 2421 N N . PHE B 1 130 ? -3.799 -4.012 -1.642 1 98.94 130 PHE B N 1
ATOM 2422 C CA . PHE B 1 130 ? -2.479 -3.738 -1.087 1 98.94 130 PHE B CA 1
ATOM 2423 C C . PHE B 1 130 ? -2.047 -4.855 -0.144 1 98.94 130 PHE B C 1
ATOM 2425 O O . PHE B 1 130 ? -2.855 -5.367 0.631 1 98.94 130 PHE B O 1
ATOM 2432 N N . VAL B 1 131 ? -0.743 -5.199 -0.226 1 98.94 131 VAL B N 1
ATOM 2433 C CA . VAL B 1 131 ? -0.139 -6.125 0.725 1 98.94 131 VAL B CA 1
ATOM 2434 C C . VAL B 1 131 ? 1.216 -5.59 1.182 1 98.94 131 VAL B C 1
ATOM 2436 O O . VAL B 1 131 ? 2.072 -5.266 0.356 1 98.94 131 VAL B O 1
ATOM 2439 N N . HIS B 1 132 ? 1.419 -5.449 2.422 1 98.94 132 HIS B N 1
ATOM 2440 C CA . HIS B 1 132 ? 2.682 -5.141 3.086 1 98.94 132 HIS B CA 1
ATOM 2441 C C . HIS B 1 132 ? 3.273 -6.379 3.746 1 98.94 132 HIS B C 1
ATOM 2443 O O . HIS B 1 132 ? 2.6 -7.055 4.531 1 98.94 132 HIS B O 1
ATOM 2449 N N . PHE B 1 133 ? 4.535 -6.668 3.375 1 98.88 133 PHE B N 1
ATOM 2450 C CA . PHE B 1 133 ? 5.062 -7.934 3.865 1 98.88 133 PHE B CA 1
ATOM 2451 C C . PHE B 1 133 ? 6.566 -7.84 4.094 1 98.88 133 PHE B C 1
ATOM 2453 O O . PHE B 1 133 ? 7.234 -6.969 3.531 1 98.88 133 PHE B O 1
ATOM 2460 N N . ARG B 1 134 ? 7.051 -8.688 4.992 1 98.75 134 ARG B N 1
ATOM 2461 C CA . ARG B 1 134 ? 8.484 -8.906 5.168 1 98.75 134 ARG B CA 1
ATOM 2462 C C . ARG B 1 134 ? 9.023 -9.867 4.121 1 98.75 134 ARG B C 1
ATOM 2464 O O . ARG B 1 134 ? 8.477 -10.953 3.922 1 98.75 134 ARG B O 1
ATOM 2471 N N . PHE B 1 135 ? 10.039 -9.461 3.396 1 98.69 135 PHE B N 1
ATOM 2472 C CA . PHE B 1 135 ? 10.656 -10.25 2.334 1 98.69 135 PHE B CA 1
ATOM 2473 C C . PHE B 1 135 ? 12.078 -10.648 2.711 1 98.69 135 PHE B C 1
ATOM 2475 O O . PHE B 1 135 ? 12.977 -9.812 2.721 1 98.69 135 PHE B O 1
ATOM 2482 N N . LEU B 1 136 ? 12.281 -11.93 3.023 1 98.12 136 LEU B N 1
ATOM 2483 C CA . LEU B 1 136 ? 13.562 -12.453 3.459 1 98.12 136 LEU B CA 1
ATOM 2484 C C . LEU B 1 136 ? 14.258 -13.211 2.326 1 98.12 136 LEU B C 1
ATOM 2486 O O . LEU B 1 136 ? 13.656 -14.102 1.716 1 98.12 136 LEU B O 1
ATOM 2490 N N . ILE B 1 137 ? 15.445 -12.844 2.074 1 96.06 137 ILE B N 1
ATOM 2491 C CA . ILE B 1 137 ? 16.312 -13.562 1.145 1 96.06 137 ILE B CA 1
ATOM 2492 C C . ILE B 1 137 ? 17.625 -13.938 1.844 1 96.06 137 ILE B C 1
ATOM 2494 O O . ILE B 1 137 ? 18.641 -13.266 1.676 1 96.06 137 ILE B O 1
ATOM 2498 N N . PRO B 1 138 ? 17.672 -15.039 2.504 1 93.88 138 PRO B N 1
ATOM 2499 C CA . PRO B 1 138 ? 18.797 -15.406 3.357 1 93.88 138 PRO B CA 1
ATOM 2500 C C . PRO B 1 138 ? 20.078 -15.633 2.566 1 93.88 138 PRO B C 1
ATOM 2502 O O . PRO B 1 138 ? 21.172 -15.367 3.066 1 93.88 138 PRO B O 1
ATOM 2505 N N . SER B 1 139 ? 19.984 -16.141 1.4 1 92.19 139 SER B N 1
ATOM 2506 C CA . SER B 1 139 ? 21.172 -16.469 0.611 1 92.19 139 SER B CA 1
ATOM 2507 C C . SER B 1 139 ? 22.062 -15.242 0.412 1 92.19 139 SER B C 1
ATOM 2509 O O . SER B 1 139 ? 23.266 -15.375 0.219 1 92.19 139 SER B O 1
ATOM 2511 N N . VAL B 1 140 ? 21.484 -14.094 0.524 1 91.12 140 VAL B N 1
ATOM 2512 C CA . VAL B 1 140 ? 22.281 -12.883 0.376 1 91.12 140 VAL B CA 1
ATOM 2513 C C . VAL B 1 140 ? 22.219 -12.062 1.661 1 91.12 140 VAL B C 1
ATOM 2515 O O . VAL B 1 140 ? 22.562 -10.867 1.661 1 91.12 140 VAL B O 1
ATOM 2518 N N . ASN B 1 141 ? 21.656 -12.609 2.697 1 94.12 141 ASN B N 1
ATOM 2519 C CA . ASN B 1 141 ? 21.562 -12 4.02 1 94.12 141 ASN B CA 1
ATOM 2520 C C . ASN B 1 141 ? 20.844 -10.656 3.975 1 94.12 141 ASN B C 1
ATOM 2522 O O . ASN B 1 141 ? 21.328 -9.664 4.504 1 94.12 141 ASN B O 1
ATOM 2526 N N . THR B 1 142 ? 19.75 -10.672 3.305 1 96.25 142 THR B N 1
ATOM 2527 C CA . THR B 1 142 ? 19.031 -9.422 3.119 1 96.25 142 THR B CA 1
ATOM 2528 C C . THR B 1 142 ? 17.547 -9.602 3.453 1 96.25 142 THR B C 1
ATOM 2530 O O . THR B 1 142 ? 16.938 -10.617 3.1 1 96.25 142 THR B O 1
ATOM 2533 N N . THR B 1 143 ? 17 -8.656 4.211 1 98.25 143 THR B N 1
ATOM 2534 C CA . THR B 1 143 ? 15.578 -8.547 4.496 1 98.25 143 THR B CA 1
ATOM 2535 C C . THR B 1 143 ? 15.031 -7.219 3.994 1 98.25 143 THR B C 1
ATOM 2537 O O . THR B 1 143 ? 15.68 -6.184 4.121 1 98.25 143 THR B O 1
ATOM 2540 N N . PHE B 1 144 ? 13.859 -7.309 3.42 1 98.75 144 PHE B N 1
ATOM 2541 C CA . PHE B 1 144 ? 13.219 -6.102 2.912 1 98.75 144 PHE B CA 1
ATOM 2542 C C . PHE B 1 144 ? 11.859 -5.891 3.576 1 98.75 144 PHE B C 1
ATOM 2544 O O . PHE B 1 144 ? 11.188 -6.852 3.951 1 98.75 144 PHE B O 1
ATOM 2551 N N . SER B 1 145 ? 11.523 -4.625 3.852 1 98.88 145 SER B N 1
ATOM 2552 C CA . SER B 1 145 ? 10.117 -4.23 3.84 1 98.88 145 SER B CA 1
ATOM 2553 C C . SER B 1 145 ? 9.602 -4.066 2.414 1 98.88 145 SER B C 1
ATOM 2555 O O . SER B 1 145 ? 10.133 -3.262 1.645 1 98.88 145 SER B O 1
ATOM 2557 N N . ALA B 1 146 ? 8.578 -4.836 2.078 1 98.88 146 ALA B N 1
ATOM 2558 C CA . ALA B 1 146 ? 8.109 -4.867 0.696 1 98.88 146 ALA B CA 1
ATOM 2559 C C . ALA B 1 146 ? 6.594 -4.684 0.629 1 98.88 146 ALA B C 1
ATOM 2561 O O . ALA B 1 146 ? 5.906 -4.781 1.647 1 98.88 146 ALA B O 1
ATOM 2562 N N . TRP B 1 147 ? 6.129 -4.367 -0.578 1 98.94 147 TRP B N 1
ATOM 2563 C CA . TRP B 1 147 ? 4.691 -4.238 -0.778 1 98.94 147 TRP B CA 1
ATOM 2564 C C . TRP B 1 147 ? 4.301 -4.637 -2.197 1 98.94 147 TRP B C 1
ATOM 2566 O O . TRP B 1 147 ? 5.121 -4.57 -3.115 1 98.94 147 TRP B O 1
ATOM 2576 N N . HIS B 1 148 ? 3.105 -5.098 -2.324 1 98.88 148 HIS B N 1
ATOM 2577 C CA . HIS B 1 148 ? 2.42 -5.316 -3.594 1 98.88 148 HIS B CA 1
ATOM 2578 C C . HIS B 1 148 ? 1.152 -4.473 -3.688 1 98.88 148 HIS B C 1
ATOM 2580 O O . HIS B 1 148 ? 0.41 -4.352 -2.709 1 98.88 148 HIS B O 1
ATOM 2586 N N . GLY B 1 149 ? 0.907 -3.889 -4.859 1 98.88 149 GLY B N 1
ATOM 2587 C CA . GLY B 1 149 ? -0.367 -3.307 -5.25 1 98.88 149 GLY B CA 1
ATOM 2588 C C . GLY B 1 149 ? -0.981 -3.979 -6.465 1 98.88 149 GLY B C 1
ATOM 2589 O O . GLY B 1 149 ? -0.272 -4.348 -7.402 1 98.88 149 GLY B O 1
ATOM 2590 N N . PHE B 1 150 ? -2.299 -4.098 -6.406 1 98.88 150 PHE B N 1
ATOM 2591 C CA . PHE B 1 150 ? -3.016 -4.723 -7.512 1 98.88 150 PHE B CA 1
ATOM 2592 C C . PHE B 1 150 ? -4.238 -3.898 -7.902 1 98.88 150 PHE B C 1
ATOM 2594 O O . PHE B 1 150 ? -4.848 -3.246 -7.051 1 98.88 150 PHE B O 1
ATOM 2601 N N . ARG B 1 151 ? -4.57 -3.932 -9.18 1 98.88 151 ARG B N 1
ATOM 2602 C CA . ARG B 1 151 ? -5.867 -3.457 -9.656 1 98.88 151 ARG B CA 1
ATOM 2603 C C . ARG B 1 151 ? -6.758 -4.621 -10.07 1 98.88 151 ARG B C 1
ATOM 2605 O O . ARG B 1 151 ? -6.297 -5.559 -10.727 1 98.88 151 ARG B O 1
ATOM 2612 N N . PHE B 1 152 ? -7.988 -4.527 -9.68 1 98.81 152 PHE B N 1
ATOM 2613 C CA . PHE B 1 152 ? -8.969 -5.551 -10.031 1 98.81 152 PHE B CA 1
ATOM 2614 C C . PHE B 1 152 ? -9.68 -5.195 -11.328 1 98.81 152 PHE B C 1
ATOM 2616 O O . PHE B 1 152 ? -9.93 -4.02 -11.609 1 98.81 152 PHE B O 1
ATOM 2623 N N . GLU B 1 153 ? -10.008 -6.035 -12.125 1 98.69 153 GLU B N 1
ATOM 2624 C CA . GLU B 1 153 ? -11.188 -6.113 -12.984 1 98.69 153 GLU B CA 1
ATOM 2625 C C . GLU B 1 153 ? -12.102 -7.258 -12.562 1 98.69 153 GLU B C 1
ATOM 2627 O O . GLU B 1 153 ? -11.719 -8.43 -12.664 1 98.69 153 GLU B O 1
ATOM 2632 N N . GLY B 1 154 ? -13.344 -6.855 -12.094 1 98.12 154 GLY B N 1
ATOM 2633 C CA . GLY B 1 154 ? -14.07 -7.895 -11.383 1 98.12 154 GLY B CA 1
ATOM 2634 C C . GLY B 1 154 ? -13.305 -8.469 -10.203 1 98.12 154 GLY B C 1
ATOM 2635 O O . GLY B 1 154 ? -12.867 -7.727 -9.328 1 98.12 154 GLY B O 1
ATOM 2636 N N . LEU B 1 155 ? -13.031 -9.781 -10.242 1 98.31 155 LEU B N 1
ATOM 2637 C CA . LEU B 1 155 ? -12.328 -10.406 -9.133 1 98.31 155 LEU B CA 1
ATOM 2638 C C . LEU B 1 155 ? -10.883 -10.711 -9.516 1 98.31 155 LEU B C 1
ATOM 2640 O O . LEU B 1 155 ? -10.109 -11.211 -8.695 1 98.31 155 LEU B O 1
ATOM 2644 N N . CYS B 1 156 ? -10.508 -10.375 -10.789 1 98.88 156 CYS B N 1
ATOM 2645 C CA . CYS B 1 156 ? -9.188 -10.75 -11.289 1 98.88 156 CYS B CA 1
ATOM 2646 C C . CYS B 1 156 ? -8.195 -9.602 -11.125 1 98.88 156 CYS B C 1
ATOM 2648 O O . CYS B 1 156 ? -8.539 -8.445 -11.367 1 98.88 156 CYS B O 1
ATOM 2650 N N . PHE B 1 157 ? -7.004 -9.93 -10.695 1 98.88 157 PHE B N 1
ATOM 2651 C CA . PHE B 1 157 ? -5.926 -8.953 -10.742 1 98.88 157 PHE B CA 1
ATOM 2652 C C . PHE B 1 157 ? -5.43 -8.758 -12.164 1 98.88 157 PHE B C 1
ATOM 2654 O O . PHE B 1 157 ? -5.078 -9.727 -12.844 1 98.88 157 PHE B O 1
ATOM 2661 N N . VAL B 1 158 ? -5.289 -7.469 -12.609 1 98.81 158 VAL B N 1
ATOM 2662 C CA . VAL B 1 158 ? -4.918 -7.258 -14.008 1 98.81 158 VAL B CA 1
ATOM 2663 C C . VAL B 1 158 ? -3.725 -6.309 -14.086 1 98.81 158 VAL B C 1
ATOM 2665 O O . VAL B 1 158 ? -3.174 -6.082 -15.172 1 98.81 158 VAL B O 1
ATOM 2668 N N . GLU B 1 159 ? -3.385 -5.715 -12.992 1 98.88 159 GLU B N 1
ATOM 2669 C CA . GLU B 1 159 ? -2.275 -4.77 -12.906 1 98.88 159 GLU B CA 1
ATOM 2670 C C . GLU B 1 159 ? -1.568 -4.867 -11.562 1 98.88 159 GLU B C 1
ATOM 2672 O O . GLU B 1 159 ? -2.207 -5.113 -10.539 1 98.88 159 GLU B O 1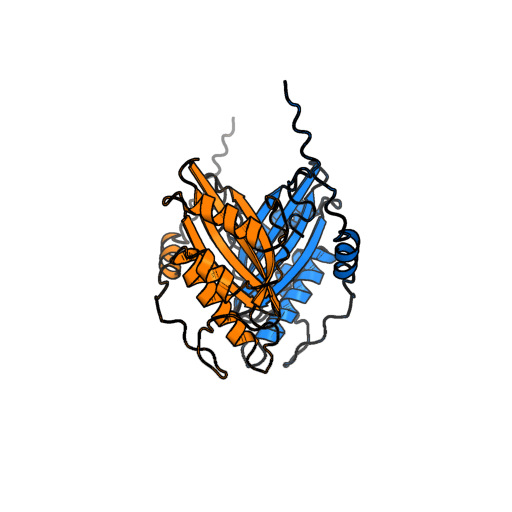
ATOM 2677 N N . HIS B 1 160 ? -0.241 -4.66 -11.594 1 98.81 160 HIS B N 1
ATOM 2678 C CA . HIS B 1 160 ? 0.577 -4.941 -10.422 1 98.81 160 HIS B CA 1
ATOM 2679 C C . HIS B 1 160 ? 1.669 -3.891 -10.242 1 98.81 160 HIS B C 1
ATOM 2681 O O . HIS B 1 160 ? 2.316 -3.496 -11.219 1 98.81 160 HIS B O 1
ATOM 2687 N N . TRP B 1 161 ? 1.813 -3.453 -9.055 1 98.88 161 TRP B N 1
ATOM 2688 C CA . TRP B 1 161 ? 2.914 -2.604 -8.609 1 98.88 161 TRP B CA 1
ATOM 2689 C C . TRP B 1 161 ? 3.621 -3.215 -7.406 1 98.88 161 TRP B C 1
ATOM 2691 O O . TRP B 1 161 ? 3.006 -3.939 -6.621 1 98.88 161 TRP B O 1
ATOM 2701 N N . ASP B 1 162 ? 4.895 -2.861 -7.246 1 98.75 162 ASP B N 1
ATOM 2702 C CA . ASP B 1 162 ? 5.594 -3.311 -6.043 1 98.75 162 ASP B CA 1
ATOM 2703 C C . ASP B 1 162 ? 6.801 -2.428 -5.75 1 98.75 162 ASP B C 1
ATOM 2705 O O . ASP B 1 162 ? 7.102 -1.501 -6.504 1 98.75 162 ASP B O 1
ATOM 2709 N N . GLY B 1 163 ? 7.395 -2.646 -4.609 1 98.62 163 GLY B N 1
ATOM 2710 C CA . GLY B 1 163 ? 8.609 -1.993 -4.156 1 98.62 163 GLY B CA 1
ATOM 2711 C C . GLY B 1 163 ? 9.195 -2.627 -2.906 1 98.62 163 GLY B C 1
ATOM 2712 O O . GLY B 1 163 ? 8.5 -3.336 -2.178 1 98.62 163 GLY B O 1
ATOM 2713 N N . VAL B 1 164 ? 10.469 -2.303 -2.734 1 98.69 164 VAL B N 1
ATOM 2714 C CA . VAL B 1 164 ? 11.172 -2.848 -1.578 1 98.69 164 VAL B CA 1
ATOM 2715 C C . VAL B 1 164 ? 12.055 -1.77 -0.958 1 98.69 164 VAL B C 1
ATOM 2717 O O . VAL B 1 164 ? 12.547 -0.883 -1.659 1 98.69 164 VAL B O 1
ATOM 2720 N N . GLN B 1 165 ? 12.195 -1.903 0.294 1 98.75 165 GLN B N 1
ATOM 2721 C CA . GLN B 1 165 ? 13.227 -1.179 1.035 1 98.75 165 GLN B CA 1
ATOM 2722 C C . GLN B 1 165 ? 13.969 -2.105 1.993 1 98.75 165 GLN B C 1
ATOM 2724 O O . GLN B 1 165 ? 13.352 -2.801 2.799 1 98.75 165 GLN B O 1
ATOM 2729 N N . GLN B 1 166 ? 15.297 -2.025 1.886 1 98.56 166 GLN B N 1
ATOM 2730 C CA . GLN B 1 166 ? 16.109 -2.898 2.727 1 98.56 166 GLN B CA 1
ATOM 2731 C C . GLN B 1 166 ? 15.953 -2.539 4.203 1 98.56 166 GLN B C 1
ATOM 2733 O O . GLN B 1 166 ? 15.938 -1.36 4.559 1 98.56 166 GLN B O 1
ATOM 2738 N N . ILE B 1 167 ? 15.797 -3.549 5 1 98.56 167 ILE B N 1
ATOM 2739 C CA . ILE B 1 167 ? 15.898 -3.434 6.449 1 98.56 167 ILE B CA 1
ATOM 2740 C C . ILE B 1 167 ? 17.344 -3.666 6.891 1 98.56 167 ILE B C 1
ATOM 2742 O O . ILE B 1 167 ? 17.859 -4.785 6.797 1 98.56 167 ILE B O 1
ATOM 2746 N N . THR B 1 168 ? 17.938 -2.717 7.422 1 97.44 168 THR B N 1
ATOM 2747 C CA . THR B 1 168 ? 19.359 -2.803 7.723 1 97.44 168 THR B CA 1
ATOM 2748 C C . THR B 1 168 ? 19.578 -3.273 9.156 1 97.44 168 THR B C 1
ATOM 2750 O O . THR B 1 168 ? 20.641 -3.818 9.484 1 97.44 168 THR B O 1
ATOM 2753 N N . GLY B 1 169 ? 18.578 -3.059 10.008 1 96.19 169 GLY B N 1
ATOM 2754 C CA . GLY B 1 169 ? 18.734 -3.365 11.422 1 96.19 169 GLY B CA 1
ATOM 2755 C C . GLY B 1 169 ? 19.281 -2.205 12.227 1 96.19 169 GLY B C 1
ATOM 2756 O O . GLY B 1 169 ? 19.344 -2.273 13.461 1 96.19 169 GLY B O 1
ATOM 2757 N N . ASN B 1 170 ? 19.609 -1.142 11.57 1 97.19 170 ASN B N 1
ATOM 2758 C CA . ASN B 1 170 ? 20.172 0.033 12.219 1 97.19 170 ASN B CA 1
ATOM 2759 C C . ASN B 1 170 ? 19.25 1.237 12.117 1 97.19 170 ASN B C 1
ATOM 2761 O O . ASN B 1 170 ? 19.688 2.381 12.242 1 97.19 170 ASN B O 1
ATOM 2765 N N . GLU B 1 171 ? 18.031 0.949 11.898 1 98.12 171 GLU B N 1
ATOM 2766 C CA . GLU B 1 171 ? 17.078 2.055 11.773 1 98.12 171 GLU B CA 1
ATOM 2767 C C . GLU B 1 171 ? 16.969 2.844 13.078 1 98.12 171 GLU B C 1
ATOM 2769 O O . GLU B 1 171 ? 17.047 2.268 14.164 1 98.12 171 GLU B O 1
ATOM 2774 N N . THR B 1 172 ? 16.766 4.121 13.016 1 98.12 172 THR B N 1
ATOM 2775 C CA . THR B 1 172 ? 16.562 4.992 14.164 1 98.12 172 THR B CA 1
ATOM 2776 C C . THR B 1 172 ? 15.344 4.555 14.969 1 98.12 172 THR B C 1
ATOM 2778 O O . THR B 1 172 ? 15.375 4.535 16.203 1 98.12 172 THR B O 1
ATOM 2781 N N . ASN B 1 173 ? 14.336 4.219 14.281 1 98.56 173 ASN B N 1
ATOM 2782 C CA . ASN B 1 173 ? 13.07 3.801 14.867 1 98.56 173 ASN B CA 1
ATOM 2783 C C . ASN B 1 173 ? 13.102 2.334 15.281 1 98.56 173 ASN B C 1
ATOM 2785 O O . ASN B 1 173 ? 13.258 1.447 14.445 1 98.56 173 ASN B O 1
ATOM 2789 N N . PRO B 1 174 ? 12.883 2.01 16.516 1 97.69 174 PRO B N 1
ATOM 2790 C CA . PRO B 1 174 ? 12.953 0.617 16.969 1 97.69 174 PRO B CA 1
ATOM 2791 C C . PRO B 1 174 ? 11.781 -0.224 16.453 1 97.69 174 PRO B C 1
ATOM 2793 O O . PRO B 1 174 ? 11.844 -1.456 16.484 1 97.69 174 PRO B O 1
ATOM 2796 N N . ILE B 1 175 ? 10.664 0.384 15.945 1 98.38 175 ILE B N 1
ATOM 2797 C CA . ILE B 1 175 ? 9.547 -0.371 15.398 1 98.38 175 ILE B CA 1
ATOM 2798 C C . ILE B 1 175 ? 9.391 -0.063 13.906 1 98.38 175 ILE B C 1
ATOM 2800 O O . ILE B 1 175 ? 8.281 -0.022 13.383 1 98.38 175 ILE B O 1
ATOM 2804 N N . ALA B 1 176 ? 10.492 0.112 13.289 1 98.75 176 ALA B N 1
ATOM 2805 C CA . ALA B 1 176 ? 10.508 0.469 11.875 1 98.75 176 ALA B CA 1
ATOM 2806 C C . ALA B 1 176 ? 9.773 -0.576 11.039 1 98.75 176 ALA B C 1
ATOM 2808 O O . ALA B 1 176 ? 9.891 -1.777 11.289 1 98.75 176 ALA B O 1
ATOM 2809 N N . PHE B 1 177 ? 8.906 -0.141 10.102 1 98.81 177 PHE B N 1
ATOM 2810 C CA . PHE B 1 177 ? 8.344 -0.834 8.953 1 98.81 177 PHE B CA 1
ATOM 2811 C C . PHE B 1 177 ? 7.109 -1.633 9.344 1 98.81 177 PHE B C 1
ATOM 2813 O O . PHE B 1 177 ? 6.223 -1.863 8.523 1 98.81 177 PHE B O 1
ATOM 2820 N N . PHE B 1 178 ? 7.137 -2.174 10.609 1 98.12 178 PHE B N 1
ATOM 2821 C CA . PHE B 1 178 ? 6.031 -3.061 10.953 1 98.12 178 PHE B CA 1
ATOM 2822 C C . PHE B 1 178 ? 5.473 -2.723 12.328 1 98.12 178 PHE B C 1
ATOM 2824 O O . PHE B 1 178 ? 6.172 -2.143 13.164 1 98.12 178 PHE B O 1
#